Protein AF-A0A2W4M3L0-F1 (afdb_monomer)

Sequence (271 aa):
MSERTRNIAYLAVIVALIGVVGFLVATNPTESDRVEHLGSIIMCPVCQGEAIISSPSQMAREMMDLIRERVSEGGTDQQIIDELTASYGQGILLDPPVTGPTLILWLAPAVALVAGIGVILWWRRHPGAPDGGETTPGPSRARVAVGALILIGSAAAVLVAVTSFLQQRDDTASGLADIQVENLDEVSNQTLEAVIAANADHPQISGMRLALADRYREEGNYRAAFPHYLAVAESEDAPSGQKVAALAGLAWITWDGNGEVDTAIGLLDRA

Structure (mmCIF, N/CA/C/O backbone):
data_AF-A0A2W4M3L0-F1
#
_entry.id   AF-A0A2W4M3L0-F1
#
loop_
_atom_site.group_PDB
_atom_site.id
_atom_site.type_symbol
_atom_site.label_atom_id
_atom_site.label_alt_id
_atom_site.label_comp_id
_atom_site.label_asym_id
_atom_site.label_entity_id
_atom_site.label_seq_id
_atom_site.pdbx_PDB_ins_code
_atom_site.Cartn_x
_atom_site.Cartn_y
_atom_site.Cartn_z
_atom_site.occupancy
_atom_site.B_iso_or_equiv
_atom_site.auth_seq_id
_atom_site.auth_comp_id
_atom_site.auth_asym_id
_atom_site.auth_atom_id
_atom_site.pdbx_PDB_model_num
ATOM 1 N N . MET A 1 1 ? -70.768 9.595 21.443 1.00 60.31 1 MET A N 1
ATOM 2 C CA . MET A 1 1 ? -69.518 10.264 21.016 1.00 60.31 1 MET A CA 1
ATOM 3 C C . MET A 1 1 ? -69.878 11.265 19.934 1.00 60.31 1 MET A C 1
ATOM 5 O O . MET A 1 1 ? -70.510 10.857 18.967 1.00 60.31 1 MET A O 1
ATOM 9 N N . SER A 1 2 ? -69.595 12.557 20.124 1.00 77.94 2 SER A N 1
ATOM 10 C CA . SER A 1 2 ? -69.957 13.571 19.125 1.00 77.94 2 SER A CA 1
ATOM 11 C C . SER A 1 2 ? -69.134 13.358 17.855 1.00 77.94 2 SER A C 1
ATOM 13 O O . SER A 1 2 ? -67.976 12.942 17.912 1.00 77.94 2 SER A O 1
ATOM 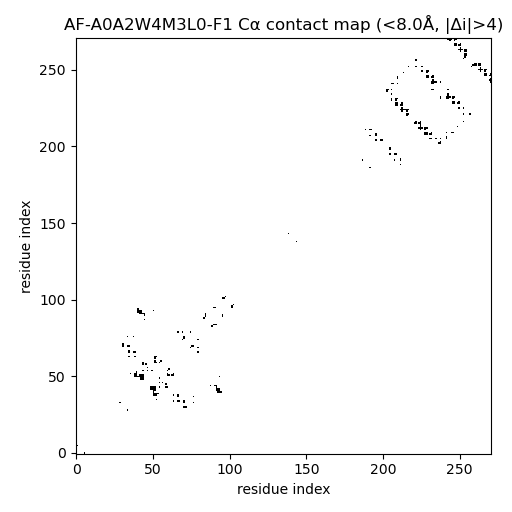15 N N . GLU A 1 3 ? -69.716 13.640 16.697 1.00 81.38 3 GLU A N 1
ATOM 16 C CA . GLU A 1 3 ? -69.059 13.477 15.397 1.00 81.38 3 GLU A CA 1
ATOM 17 C C . GLU A 1 3 ? -67.697 14.197 15.328 1.00 81.38 3 GLU A C 1
ATOM 19 O O . GLU A 1 3 ? -66.738 13.680 14.762 1.00 81.38 3 GLU A O 1
ATOM 24 N N . ARG A 1 4 ? -67.557 15.313 16.059 1.00 77.88 4 ARG A N 1
ATOM 25 C CA . ARG A 1 4 ? -66.286 16.026 16.257 1.00 77.88 4 ARG A CA 1
ATOM 26 C C . ARG A 1 4 ? -65.225 15.194 16.981 1.00 77.88 4 ARG A C 1
ATOM 28 O O . ARG A 1 4 ? -64.089 15.159 16.528 1.00 77.88 4 ARG A O 1
ATOM 35 N N . THR A 1 5 ? -65.572 14.500 18.069 1.00 80.19 5 THR A N 1
ATOM 36 C CA . THR A 1 5 ? -64.612 13.635 18.790 1.00 80.19 5 THR A CA 1
ATOM 37 C C . THR A 1 5 ? -64.134 12.457 17.944 1.00 80.19 5 THR A C 1
ATOM 39 O O . THR A 1 5 ? -62.962 12.097 18.001 1.00 80.19 5 THR A O 1
ATOM 42 N N . ARG A 1 6 ? -65.011 11.910 17.094 1.00 81.12 6 ARG A N 1
ATOM 43 C CA 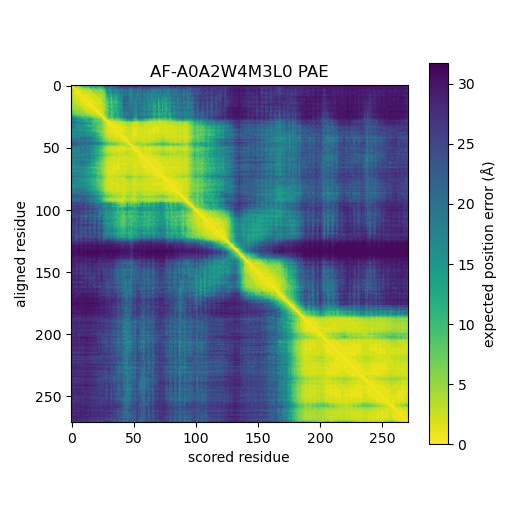. ARG A 1 6 ? -64.659 10.850 16.142 1.00 81.12 6 ARG A CA 1
ATOM 44 C C . ARG A 1 6 ? -63.716 11.365 15.046 1.00 81.12 6 ARG A C 1
ATOM 46 O O . ARG A 1 6 ? -62.723 10.711 14.752 1.00 81.12 6 ARG A O 1
ATOM 53 N N . ASN A 1 7 ? -63.968 12.557 14.507 1.00 82.56 7 ASN A N 1
ATOM 54 C CA . ASN A 1 7 ? -63.115 13.155 13.474 1.00 82.56 7 ASN A CA 1
ATOM 55 C C . ASN A 1 7 ? -61.732 13.560 14.011 1.00 82.56 7 ASN A C 1
ATOM 57 O O . ASN A 1 7 ? -60.735 13.369 13.322 1.00 82.56 7 ASN A O 1
ATOM 61 N N . ILE A 1 8 ? -61.653 14.057 15.252 1.00 88.75 8 ILE A N 1
ATOM 62 C CA . ILE A 1 8 ? -60.373 14.369 15.912 1.00 88.75 8 ILE A CA 1
ATOM 63 C C . ILE A 1 8 ? -59.555 13.091 16.139 1.00 88.75 8 ILE A C 1
ATOM 65 O O . ILE A 1 8 ? -58.356 13.084 15.874 1.00 88.75 8 ILE A O 1
ATOM 69 N N . ALA A 1 9 ? -60.196 11.998 16.567 1.00 86.25 9 ALA A N 1
ATOM 70 C CA . ALA A 1 9 ? -59.522 10.711 16.730 1.00 86.25 9 ALA A CA 1
ATOM 71 C C . ALA A 1 9 ? -58.988 10.164 15.392 1.00 86.25 9 ALA A C 1
ATOM 73 O O . ALA A 1 9 ? -57.843 9.724 15.335 1.00 86.25 9 ALA A O 1
ATOM 74 N N . TYR A 1 10 ? -59.766 10.253 14.303 1.00 91.00 10 TYR A N 1
ATOM 75 C CA . TYR A 1 10 ? -59.296 9.849 12.972 1.00 91.00 10 TYR A CA 1
ATOM 76 C C . TYR A 1 10 ? -58.116 10.693 12.480 1.00 91.00 10 TYR A C 1
ATOM 78 O O . TYR A 1 10 ? -57.139 10.133 11.992 1.00 91.00 10 TYR A O 1
ATOM 86 N N . LEU A 1 11 ? -58.163 12.018 12.651 1.00 90.94 11 LEU A N 1
ATOM 87 C CA . LEU A 1 11 ? -57.048 12.897 12.286 1.00 90.94 11 LEU A CA 1
ATOM 88 C C . LEU A 1 11 ? -55.779 12.582 13.087 1.00 90.94 11 LEU A C 1
ATOM 90 O O . LEU A 1 11 ? -54.705 12.507 12.501 1.00 90.94 11 LEU A O 1
ATOM 94 N N . ALA A 1 12 ? -55.894 12.339 14.395 1.00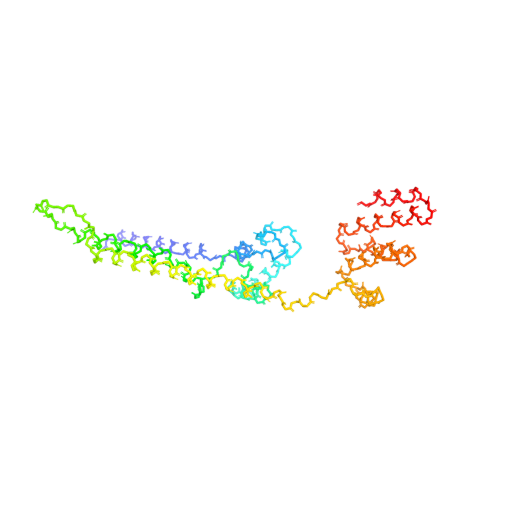 88.25 12 ALA A N 1
ATOM 95 C CA . ALA A 1 12 ? -54.751 11.971 15.230 1.00 88.25 12 ALA A CA 1
ATOM 96 C C . ALA A 1 12 ? -54.114 10.640 14.792 1.00 88.25 12 ALA A C 1
ATOM 98 O O . ALA A 1 12 ? -52.891 10.537 14.725 1.00 88.25 12 ALA A O 1
ATOM 99 N N . VAL A 1 13 ? -54.930 9.642 14.434 1.00 90.50 13 VAL A N 1
ATOM 100 C CA . VAL A 1 13 ? -54.452 8.347 13.922 1.00 90.50 13 VAL A CA 1
ATOM 101 C C . VAL A 1 13 ? -53.781 8.496 12.556 1.00 90.50 13 VAL A C 1
ATOM 103 O O . VAL A 1 13 ? -52.732 7.900 12.331 1.00 90.50 13 VAL A O 1
ATOM 106 N N . ILE A 1 14 ? -54.334 9.317 11.659 1.00 92.31 14 ILE A N 1
ATOM 107 C CA . ILE A 1 14 ? -53.736 9.588 10.343 1.00 92.31 14 ILE A CA 1
ATOM 108 C C . ILE A 1 14 ? -52.388 10.304 10.497 1.00 92.31 14 ILE A C 1
ATOM 110 O O . ILE A 1 14 ? -51.416 9.902 9.868 1.00 92.31 14 ILE A O 1
ATOM 114 N N . VAL A 1 15 ? -52.295 11.313 11.367 1.00 92.38 15 VAL A N 1
ATOM 115 C CA . VAL A 1 15 ? -51.031 12.019 11.641 1.00 92.38 15 VAL A CA 1
ATOM 116 C C . VAL A 1 15 ? -49.992 11.079 12.258 1.00 92.38 15 VAL A C 1
ATOM 118 O O . VAL A 1 15 ? -48.833 11.108 11.850 1.00 92.38 15 VAL A O 1
ATOM 121 N N . ALA A 1 16 ? -50.395 10.202 13.182 1.00 87.19 16 ALA A N 1
ATOM 122 C CA . ALA A 1 16 ? -49.504 9.197 13.757 1.00 87.19 16 ALA A CA 1
ATOM 123 C C . ALA A 1 16 ? -49.015 8.186 12.705 1.00 87.19 16 ALA A C 1
ATOM 125 O O . ALA A 1 16 ? -47.825 7.885 12.659 1.00 87.19 16 ALA A O 1
ATOM 126 N N . LEU A 1 17 ? -49.898 7.711 11.819 1.00 86.56 17 LEU A N 1
ATOM 127 C CA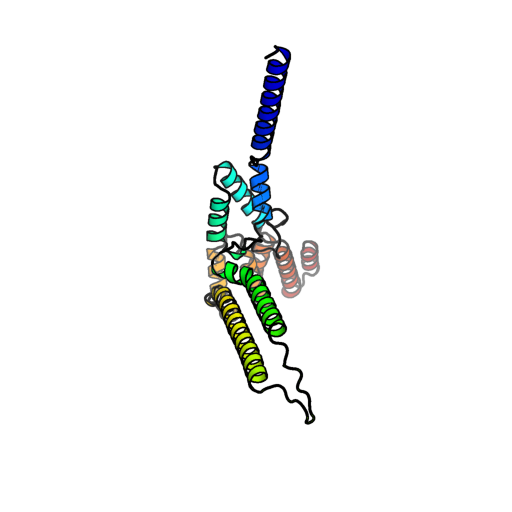 . LEU A 1 17 ? -49.535 6.823 10.709 1.00 86.56 17 LEU A CA 1
ATOM 128 C C . LEU A 1 17 ? -48.563 7.494 9.733 1.00 86.56 17 LEU A C 1
ATOM 130 O O . LEU A 1 17 ? -47.576 6.875 9.346 1.00 86.56 17 LEU A O 1
ATOM 134 N N . ILE A 1 18 ? -48.794 8.760 9.377 1.00 87.88 18 ILE A N 1
ATOM 135 C CA . ILE A 1 18 ? -47.883 9.532 8.519 1.00 87.88 18 ILE A CA 1
ATOM 136 C C . ILE A 1 18 ? -46.519 9.706 9.200 1.00 87.88 18 ILE A C 1
ATOM 138 O O . ILE A 1 18 ? -45.493 9.535 8.548 1.00 87.88 18 ILE A O 1
ATOM 142 N N . GLY A 1 19 ? -46.493 9.984 10.508 1.00 84.44 19 GLY A N 1
ATOM 143 C CA . GLY A 1 19 ? -45.252 10.080 11.281 1.00 84.44 19 GLY A CA 1
ATOM 144 C C . GLY A 1 19 ? -44.456 8.771 11.307 1.00 84.44 19 GLY A C 1
ATOM 145 O O . GLY A 1 19 ? -43.246 8.786 11.100 1.00 84.44 19 GLY A O 1
ATOM 146 N N . VAL A 1 20 ? -45.131 7.631 11.493 1.00 87.12 20 VAL A N 1
ATOM 147 C CA . VAL A 1 20 ? -44.497 6.300 11.483 1.00 87.12 20 VAL A CA 1
ATOM 148 C C . VAL A 1 20 ? -43.964 5.940 10.094 1.00 87.12 20 VAL A C 1
ATOM 150 O O . VAL A 1 20 ? -42.833 5.474 9.982 1.00 87.12 20 VAL A O 1
ATOM 153 N N . VAL A 1 21 ? -44.733 6.188 9.029 1.00 81.88 21 VAL A N 1
ATOM 154 C CA . VAL A 1 21 ? -44.283 5.937 7.648 1.00 81.88 21 VAL A CA 1
ATOM 155 C C . VAL A 1 21 ? -43.105 6.843 7.283 1.00 81.88 21 VAL A C 1
ATOM 157 O O . VAL A 1 21 ? -42.129 6.364 6.711 1.00 81.88 21 VAL A O 1
ATOM 160 N N . GLY A 1 22 ? -43.151 8.123 7.666 1.00 77.31 22 GLY A N 1
ATOM 161 C CA . GLY A 1 22 ? -42.042 9.057 7.465 1.00 77.31 22 GLY A CA 1
ATOM 162 C C . GLY A 1 22 ? -40.757 8.613 8.168 1.00 77.31 22 GLY A C 1
ATOM 163 O O . GLY A 1 22 ? -39.685 8.683 7.574 1.00 77.31 22 GLY A O 1
ATOM 164 N N . PHE A 1 23 ? -40.864 8.086 9.391 1.00 75.94 23 PHE A N 1
ATOM 165 C CA . PHE A 1 23 ? -39.723 7.534 10.124 1.00 75.94 23 PHE A CA 1
ATOM 166 C C . PHE A 1 23 ? -39.132 6.291 9.439 1.00 75.94 23 PHE A C 1
ATOM 168 O O . PHE A 1 23 ? -37.925 6.228 9.248 1.00 75.94 23 PHE A O 1
ATOM 175 N N . LEU A 1 24 ? -39.967 5.339 9.004 1.00 72.56 24 LEU A N 1
ATOM 176 C CA . LEU A 1 24 ? -39.508 4.105 8.346 1.00 72.56 24 LEU A CA 1
ATOM 177 C C . LEU A 1 24 ? -38.817 4.353 6.994 1.00 72.56 24 LEU A C 1
ATOM 179 O O . LEU A 1 24 ? -37.863 3.656 6.648 1.00 72.56 24 LEU A O 1
ATOM 183 N N . VAL A 1 25 ? -39.288 5.332 6.219 1.00 69.12 25 VAL A N 1
ATOM 184 C CA . VAL A 1 25 ? -38.659 5.705 4.940 1.00 69.12 25 VAL A CA 1
ATOM 185 C C . VAL A 1 25 ? -37.320 6.404 5.175 1.00 69.12 25 VAL A C 1
ATOM 187 O O . VAL A 1 25 ? -36.362 6.114 4.469 1.00 69.12 25 VAL A O 1
ATOM 190 N N . ALA A 1 26 ? -37.222 7.261 6.195 1.00 68.81 26 ALA A N 1
ATOM 191 C CA . ALA A 1 26 ? -35.980 7.955 6.533 1.00 68.81 26 ALA A CA 1
ATOM 192 C C . ALA A 1 26 ? -34.859 7.015 7.017 1.00 68.81 26 ALA A C 1
ATOM 194 O O . ALA A 1 26 ? -33.693 7.389 6.973 1.00 68.81 26 ALA A O 1
ATOM 195 N N . THR A 1 27 ? -35.195 5.810 7.488 1.00 69.50 27 THR A N 1
ATOM 196 C CA . THR A 1 27 ? -34.222 4.851 8.035 1.00 69.50 27 THR A CA 1
ATOM 197 C C . THR A 1 27 ? -33.717 3.812 7.036 1.00 69.50 27 THR A C 1
ATOM 199 O O . THR A 1 27 ? -32.912 2.975 7.427 1.00 69.50 27 THR A O 1
ATOM 202 N N . ASN A 1 28 ? -34.190 3.806 5.783 1.00 73.62 28 ASN A N 1
ATOM 203 C CA . ASN A 1 28 ? -33.666 2.889 4.767 1.00 73.62 28 ASN A CA 1
ATOM 204 C C . ASN A 1 28 ? -32.485 3.555 4.046 1.00 73.62 28 ASN A C 1
ATOM 206 O O . ASN A 1 28 ? -32.728 4.454 3.239 1.00 73.62 28 ASN A O 1
ATOM 210 N N . PRO A 1 29 ? -31.230 3.156 4.332 1.00 81.25 29 PRO A N 1
ATOM 211 C CA . PRO A 1 29 ? -30.077 3.729 3.654 1.00 81.25 29 PRO A CA 1
ATOM 212 C C . PRO A 1 29 ? -30.149 3.407 2.162 1.00 81.25 29 PRO A C 1
ATOM 214 O O . PRO A 1 29 ? -30.491 2.288 1.766 1.00 81.25 29 PRO A O 1
ATOM 217 N N . THR A 1 30 ? -29.837 4.395 1.333 1.00 89.69 30 THR A N 1
ATOM 218 C CA . THR A 1 30 ? -29.712 4.193 -0.110 1.00 89.69 30 THR A CA 1
ATOM 219 C C . THR A 1 30 ? -28.441 3.403 -0.429 1.00 89.69 30 THR A C 1
ATOM 221 O O . THR A 1 30 ? -27.531 3.304 0.393 1.00 89.69 30 THR A O 1
ATOM 224 N N . GLU A 1 31 ? -28.339 2.847 -1.637 1.00 91.31 31 GLU A N 1
ATOM 225 C CA . GLU A 1 31 ? -27.101 2.189 -2.083 1.00 91.31 31 GLU A CA 1
ATOM 226 C C . GLU A 1 31 ? -25.896 3.135 -2.023 1.00 91.31 31 GLU A C 1
ATOM 228 O O . GLU A 1 31 ? -24.822 2.727 -1.588 1.00 91.31 31 GLU A O 1
ATOM 233 N N . SER A 1 32 ? -26.078 4.413 -2.377 1.00 91.06 32 SER A N 1
ATOM 234 C CA . SER A 1 32 ? -25.024 5.423 -2.243 1.00 91.06 32 SER A CA 1
ATOM 235 C C . SER A 1 32 ? -24.600 5.632 -0.793 1.00 91.06 32 SER A C 1
ATOM 237 O O . SER A 1 32 ? -23.401 5.678 -0.534 1.00 91.06 32 SER A O 1
ATOM 239 N N . ASP A 1 33 ? -25.550 5.675 0.148 1.00 92.00 33 ASP A N 1
ATOM 240 C CA . ASP A 1 33 ? -25.233 5.828 1.574 1.00 92.00 33 ASP A CA 1
ATOM 241 C C . ASP A 1 33 ? -24.441 4.621 2.091 1.00 92.00 33 ASP A C 1
ATOM 243 O O . ASP A 1 33 ? -23.521 4.768 2.892 1.00 92.00 33 ASP A O 1
ATOM 247 N N . ARG A 1 34 ? -24.769 3.415 1.607 1.00 93.94 34 ARG A N 1
ATOM 248 C CA . ARG A 1 34 ? -24.052 2.182 1.961 1.00 93.94 34 ARG A CA 1
ATOM 249 C C . ARG A 1 34 ? -22.630 2.167 1.412 1.00 93.94 34 ARG A C 1
ATOM 251 O O . ARG A 1 34 ? -21.701 1.845 2.147 1.00 93.94 34 ARG A O 1
ATOM 258 N N . VAL A 1 35 ? -22.447 2.531 0.142 1.00 95.38 35 VAL A N 1
ATOM 259 C CA . VAL A 1 35 ? -21.116 2.631 -0.479 1.00 95.38 35 VAL A CA 1
ATOM 260 C C . VAL A 1 35 ? -20.260 3.665 0.252 1.00 95.38 35 VAL A C 1
ATOM 262 O O . VAL A 1 35 ? -19.093 3.404 0.535 1.00 95.38 35 VAL A O 1
ATOM 265 N N . GLU A 1 36 ? -20.836 4.822 0.581 1.00 93.88 36 GLU A N 1
ATOM 266 C CA . GLU A 1 36 ? -20.150 5.871 1.335 1.00 93.88 36 GLU A CA 1
ATOM 267 C C . GLU A 1 36 ? -19.769 5.393 2.741 1.00 93.88 36 GLU A C 1
ATOM 269 O O . GLU A 1 36 ? -18.622 5.557 3.165 1.00 93.88 36 GLU A O 1
ATOM 274 N N . HIS A 1 37 ? -20.696 4.727 3.434 1.00 93.44 37 HIS A N 1
ATOM 275 C CA . HIS A 1 37 ? -20.451 4.159 4.753 1.00 93.44 37 HIS A CA 1
ATOM 276 C C . HIS A 1 37 ? -19.303 3.144 4.729 1.00 93.44 37 HIS A C 1
ATOM 278 O O . HIS A 1 37 ? -18.329 3.320 5.464 1.00 93.44 37 HIS A O 1
ATOM 284 N N . LEU A 1 38 ? -19.373 2.139 3.850 1.00 94.12 38 LEU A N 1
ATOM 285 C CA . LEU A 1 38 ? -18.336 1.116 3.690 1.00 94.12 38 LEU A CA 1
ATOM 286 C C . LEU A 1 38 ? -16.980 1.748 3.348 1.00 94.12 38 LEU A C 1
ATOM 288 O O . LEU A 1 38 ? -15.966 1.417 3.961 1.00 94.12 38 LEU A O 1
ATOM 292 N N . GLY A 1 39 ? -16.966 2.725 2.439 1.00 93.50 39 GLY A N 1
ATOM 293 C CA . GLY A 1 39 ? -15.758 3.451 2.063 1.00 93.50 39 GLY A CA 1
ATOM 294 C C . GLY A 1 39 ? -15.109 4.247 3.203 1.00 93.50 39 GLY A C 1
ATOM 295 O O . GLY A 1 39 ? -13.896 4.457 3.182 1.00 93.50 39 GLY A O 1
ATOM 296 N N . SER A 1 40 ? -15.892 4.677 4.198 1.00 93.56 40 SER A N 1
ATOM 297 C CA . SER A 1 40 ? -15.403 5.434 5.359 1.00 93.56 40 SER A CA 1
ATOM 298 C C . SER A 1 40 ? -14.791 4.562 6.462 1.00 93.56 40 SER A C 1
ATOM 300 O O . SER A 1 40 ? -13.929 5.034 7.201 1.00 93.56 40 SER A O 1
ATOM 302 N N . ILE A 1 41 ? -15.211 3.297 6.565 1.00 92.19 41 ILE A N 1
ATOM 303 C CA . ILE A 1 41 ? -14.777 2.367 7.624 1.00 92.19 41 ILE A CA 1
ATOM 304 C C . ILE A 1 41 ? -13.673 1.402 7.175 1.00 92.19 41 ILE A C 1
ATOM 306 O O . ILE A 1 41 ? -13.095 0.704 8.009 1.00 92.19 41 ILE A O 1
ATOM 310 N N . ILE A 1 42 ? -13.370 1.360 5.874 1.00 93.19 42 ILE A N 1
ATOM 311 C CA . ILE A 1 42 ? -12.312 0.531 5.290 1.00 93.19 42 ILE A CA 1
ATOM 312 C C . ILE A 1 42 ? -11.089 1.400 4.980 1.00 93.19 42 ILE A C 1
ATOM 314 O O . ILE A 1 42 ? -11.180 2.434 4.321 1.00 93.19 42 ILE A O 1
ATOM 318 N N . MET A 1 43 ? -9.929 0.956 5.445 1.00 92.44 43 MET A N 1
ATOM 319 C CA . MET A 1 43 ? -8.622 1.577 5.292 1.00 92.44 43 MET A CA 1
ATOM 320 C C . MET A 1 43 ? -7.926 1.037 4.045 1.00 92.44 43 MET A C 1
ATOM 322 O O . MET A 1 43 ? -7.957 -0.161 3.764 1.00 92.44 43 MET A O 1
ATOM 326 N N . CYS A 1 44 ? -7.244 1.916 3.315 1.00 90.38 44 CYS A N 1
ATOM 327 C CA . CYS A 1 44 ? -6.388 1.507 2.210 1.00 90.38 44 CYS A CA 1
ATOM 328 C C . CYS A 1 44 ? -5.114 0.819 2.757 1.00 90.38 44 CYS A C 1
ATOM 330 O O . CYS A 1 44 ? -4.339 1.470 3.463 1.00 90.38 44 CYS A O 1
ATOM 332 N N . PRO A 1 45 ? -4.833 -0.453 2.405 1.00 85.00 45 PRO A N 1
ATOM 333 C CA . PRO A 1 45 ? -3.723 -1.226 2.982 1.00 85.00 45 PRO A CA 1
ATOM 334 C C . PRO A 1 45 ? -2.333 -0.708 2.583 1.00 85.00 45 PRO A C 1
ATOM 336 O O . PRO A 1 45 ? -1.351 -0.968 3.271 1.00 85.00 45 PRO A O 1
ATOM 339 N N . VAL A 1 46 ? -2.246 0.035 1.478 1.00 84.25 46 VAL A N 1
ATOM 340 C CA . VAL A 1 46 ? -0.996 0.624 0.965 1.00 84.25 46 VAL A CA 1
ATOM 341 C C . VAL A 1 46 ? -0.865 2.115 1.287 1.00 84.25 46 VAL A C 1
ATOM 343 O O . VAL A 1 46 ? 0.118 2.752 0.915 1.00 84.25 46 VAL A O 1
ATOM 346 N N . CYS A 1 47 ? -1.861 2.687 1.962 1.00 83.06 47 CYS A N 1
ATOM 347 C CA . CYS A 1 47 ? -1.903 4.096 2.322 1.00 83.06 47 CYS A CA 1
ATOM 348 C C . CYS A 1 47 ? -1.620 4.264 3.819 1.00 83.06 47 CYS A C 1
ATOM 350 O O . CYS A 1 47 ? -1.855 3.358 4.613 1.00 83.06 47 CYS A O 1
ATOM 352 N N . GLN A 1 48 ? -1.133 5.437 4.233 1.00 80.00 48 GLN A N 1
ATOM 353 C CA . GLN A 1 48 ? -0.769 5.708 5.630 1.00 80.00 48 GLN A CA 1
ATOM 354 C C . GLN A 1 48 ? -1.990 5.936 6.539 1.00 80.00 48 GLN A C 1
ATOM 356 O O . GLN A 1 48 ? -2.176 7.026 7.073 1.00 80.00 48 GLN A O 1
ATOM 361 N N . GLY A 1 49 ? -2.826 4.915 6.730 1.00 82.00 49 GLY A N 1
ATOM 362 C CA . GLY A 1 49 ? -3.924 4.980 7.698 1.00 82.00 49 GLY A CA 1
ATOM 363 C C . GLY A 1 49 ? -5.178 5.712 7.216 1.00 82.00 49 GLY A C 1
ATOM 364 O O . GLY A 1 49 ? -5.965 6.172 8.037 1.00 82.00 49 GLY A O 1
ATOM 365 N N . GLU A 1 50 ? -5.350 5.875 5.904 1.00 87.81 50 GLU A N 1
ATOM 366 C CA . GLU A 1 50 ? -6.453 6.641 5.321 1.00 87.81 50 GLU A CA 1
ATOM 367 C C . GLU A 1 50 ? -7.593 5.736 4.828 1.00 87.81 50 GLU A C 1
ATOM 369 O O . GLU A 1 50 ? -7.351 4.630 4.332 1.00 87.81 50 GLU A O 1
ATOM 374 N N . ALA A 1 51 ? -8.835 6.216 4.941 1.00 93.19 51 ALA A N 1
ATOM 375 C CA . ALA A 1 51 ? -10.014 5.530 4.424 1.00 93.19 51 ALA A CA 1
ATOM 376 C C . ALA A 1 51 ? -9.990 5.452 2.887 1.00 93.19 51 ALA A C 1
ATOM 378 O O . ALA A 1 51 ? -9.521 6.366 2.201 1.00 93.19 51 ALA A O 1
ATOM 379 N N . ILE A 1 52 ? -10.530 4.375 2.318 1.00 94.25 52 ILE A N 1
ATOM 380 C CA . ILE A 1 52 ? -10.543 4.174 0.860 1.00 94.25 52 ILE A CA 1
ATOM 381 C C . ILE A 1 52 ? -11.380 5.231 0.127 1.00 94.25 52 ILE A C 1
ATOM 383 O O . ILE A 1 52 ? -11.104 5.529 -1.030 1.00 94.25 52 ILE A O 1
ATOM 387 N N . ILE A 1 53 ? -12.359 5.850 0.795 1.00 94.62 53 ILE A N 1
ATOM 388 C CA . ILE A 1 53 ? -13.160 6.921 0.192 1.00 94.62 53 ILE A CA 1
ATOM 389 C C . ILE A 1 53 ? -12.395 8.243 0.026 1.00 94.62 53 ILE A C 1
ATOM 391 O O . ILE A 1 53 ? -12.693 8.999 -0.897 1.00 94.62 53 ILE A O 1
ATOM 395 N N . SER A 1 54 ? -11.418 8.538 0.894 1.00 91.06 54 SER A N 1
ATOM 396 C CA . SER A 1 54 ? -10.641 9.788 0.843 1.00 91.06 54 SER A CA 1
ATOM 397 C C . SER A 1 54 ? -9.265 9.622 0.195 1.00 91.06 54 SER A C 1
ATOM 399 O O . SER A 1 54 ? -8.667 10.605 -0.242 1.00 91.06 54 SER A O 1
ATOM 401 N N . SER A 1 55 ? -8.781 8.386 0.064 1.00 90.00 55 SER A N 1
ATOM 402 C CA . SER A 1 55 ? -7.469 8.101 -0.507 1.00 90.00 55 SER A CA 1
ATOM 403 C C . SER A 1 55 ? -7.411 8.298 -2.035 1.00 90.00 55 SER A C 1
ATOM 405 O O . SER A 1 55 ? -8.214 7.721 -2.772 1.00 90.00 55 SER A O 1
ATOM 407 N N . PRO A 1 56 ? -6.396 9.011 -2.568 1.00 87.00 56 PRO A N 1
ATOM 408 C CA . PRO A 1 56 ? -6.195 9.183 -4.008 1.00 87.00 56 PRO A CA 1
ATOM 409 C C . PRO A 1 56 ? -5.447 8.011 -4.671 1.00 87.00 56 PRO A C 1
ATOM 411 O O . PRO A 1 56 ? -5.058 8.117 -5.840 1.00 87.00 56 PRO A O 1
ATOM 414 N N . SER A 1 57 ? -5.196 6.908 -3.963 1.00 89.19 57 SER A N 1
ATOM 415 C CA . SER A 1 57 ? -4.465 5.764 -4.520 1.00 89.19 57 SER A CA 1
ATOM 416 C C . SER A 1 57 ? -5.282 5.008 -5.576 1.00 89.19 57 SER A C 1
ATOM 418 O O . SER A 1 57 ? -6.514 5.037 -5.584 1.00 89.19 57 SER A O 1
ATOM 420 N N . GLN A 1 58 ? -4.593 4.326 -6.496 1.00 89.50 58 GLN A N 1
ATOM 421 C CA . GLN A 1 58 ? -5.255 3.450 -7.468 1.00 89.50 58 GLN A CA 1
ATOM 422 C C . GLN A 1 58 ? -5.960 2.279 -6.772 1.00 89.50 58 GLN A C 1
ATOM 424 O O . GLN A 1 58 ? -7.118 2.012 -7.069 1.00 89.50 58 GLN A O 1
ATOM 429 N N . MET A 1 59 ? -5.310 1.692 -5.765 1.00 87.81 59 MET A N 1
ATOM 430 C CA . MET A 1 59 ? -5.871 0.626 -4.933 1.00 87.81 59 MET A CA 1
ATOM 431 C C . MET A 1 59 ? -7.210 1.022 -4.293 1.00 87.81 59 MET A C 1
ATOM 433 O O . MET A 1 59 ? -8.173 0.264 -4.329 1.00 87.81 59 MET A O 1
ATOM 437 N N . ALA A 1 60 ? -7.298 2.232 -3.731 1.00 92.81 60 ALA A N 1
ATOM 438 C CA . ALA 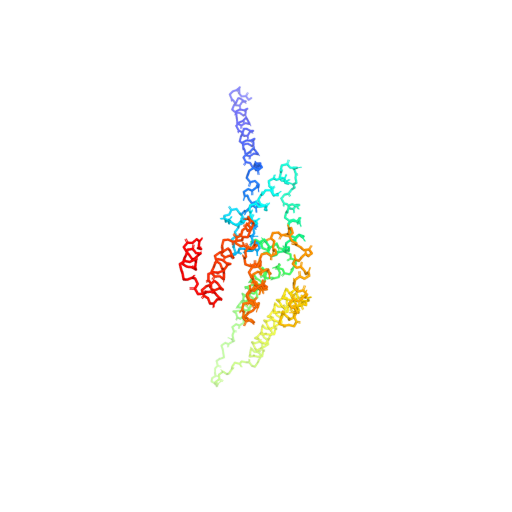A 1 60 ? -8.528 2.713 -3.110 1.00 92.81 60 ALA A CA 1
ATOM 439 C C . ALA A 1 60 ? -9.680 2.850 -4.118 1.00 92.81 60 ALA A C 1
ATOM 441 O O . ALA A 1 60 ? -10.817 2.512 -3.795 1.00 92.81 60 ALA A O 1
ATOM 442 N N . ARG A 1 61 ? -9.392 3.283 -5.355 1.00 93.50 61 ARG A N 1
ATOM 443 C CA . ARG A 1 61 ? -10.397 3.344 -6.429 1.00 93.50 61 ARG A CA 1
ATOM 444 C C . ARG A 1 61 ? -10.914 1.959 -6.802 1.00 93.50 61 ARG A C 1
ATOM 446 O O . ARG A 1 61 ? -12.123 1.775 -6.847 1.00 93.50 61 ARG A O 1
ATOM 453 N N . GLU A 1 62 ? -10.014 0.997 -6.985 1.00 93.81 62 GLU A N 1
ATOM 454 C CA . GLU A 1 62 ? -10.370 -0.390 -7.310 1.00 93.81 62 GLU A CA 1
ATOM 455 C C . GLU A 1 62 ? -11.234 -1.026 -6.206 1.00 93.81 62 GLU A C 1
ATOM 457 O O . GLU A 1 62 ? -12.251 -1.655 -6.492 1.00 93.81 62 GLU A O 1
ATOM 462 N N . MET A 1 63 ? -10.901 -0.787 -4.933 1.00 93.88 63 MET A N 1
ATOM 463 C CA . MET A 1 63 ? -11.720 -1.240 -3.801 1.00 93.88 63 MET A CA 1
ATOM 464 C C . MET A 1 63 ? -13.097 -0.562 -3.762 1.00 93.88 63 MET A C 1
ATOM 466 O O . MET A 1 63 ? -14.098 -1.224 -3.493 1.00 93.88 63 MET A O 1
ATOM 470 N N . MET A 1 64 ? -13.173 0.744 -4.042 1.00 95.81 64 MET A N 1
ATOM 471 C CA . MET A 1 64 ? -14.450 1.464 -4.116 1.00 95.81 64 MET A CA 1
ATOM 472 C C . MET A 1 64 ? -15.334 0.954 -5.257 1.00 95.81 64 MET A C 1
ATOM 474 O O . MET A 1 64 ? -16.552 0.890 -5.096 1.00 95.81 64 MET A O 1
ATOM 478 N N . ASP A 1 65 ? -14.745 0.576 -6.390 1.00 95.94 65 ASP A N 1
ATOM 479 C CA . ASP A 1 65 ? -15.482 -0.004 -7.514 1.00 95.94 65 ASP A CA 1
ATOM 480 C C . ASP A 1 65 ? -16.023 -1.397 -7.170 1.00 95.94 65 ASP A C 1
ATOM 482 O O . ASP A 1 65 ? -17.208 -1.653 -7.388 1.00 95.94 65 ASP A O 1
ATOM 486 N N . LEU A 1 66 ? -15.219 -2.240 -6.514 1.00 94.62 66 LEU A N 1
ATOM 487 C CA . LEU A 1 66 ? -15.670 -3.539 -6.005 1.00 94.62 66 LEU A CA 1
ATOM 488 C C . LEU A 1 66 ? -16.829 -3.393 -5.003 1.00 94.62 66 LEU A C 1
ATOM 490 O O . LEU A 1 66 ? -17.816 -4.121 -5.076 1.00 94.62 66 LEU A O 1
ATOM 494 N N . ILE A 1 67 ? -16.751 -2.430 -4.079 1.00 96.25 67 ILE A N 1
ATOM 495 C CA . ILE A 1 67 ? -17.833 -2.171 -3.115 1.00 96.25 67 ILE A CA 1
ATOM 496 C C . ILE A 1 67 ? -19.113 -1.740 -3.834 1.00 96.25 67 ILE A C 1
ATOM 498 O O . ILE A 1 67 ? -20.188 -2.244 -3.509 1.00 96.25 67 ILE A O 1
ATOM 502 N N . ARG A 1 68 ? -19.020 -0.833 -4.816 1.00 96.31 68 ARG A N 1
ATOM 503 C CA . ARG A 1 68 ? -20.182 -0.404 -5.614 1.00 96.31 68 ARG A CA 1
ATOM 504 C C . ARG A 1 68 ? -20.838 -1.579 -6.323 1.00 96.31 68 ARG A C 1
ATOM 506 O O . ARG A 1 68 ? -22.060 -1.692 -6.284 1.00 96.31 68 ARG A O 1
ATOM 513 N N . GLU A 1 69 ? -20.034 -2.453 -6.922 1.00 96.19 69 GLU A N 1
ATOM 514 C CA . GLU A 1 69 ? -20.512 -3.664 -7.582 1.00 96.19 69 GLU A CA 1
ATOM 515 C C . GLU A 1 69 ? -21.279 -4.549 -6.594 1.00 96.19 69 GLU A C 1
ATOM 517 O O . GLU A 1 69 ? -22.464 -4.811 -6.802 1.00 96.19 69 GLU A O 1
ATOM 522 N N . ARG A 1 70 ? -20.684 -4.898 -5.447 1.00 95.25 70 ARG A N 1
ATOM 523 C CA . ARG A 1 70 ? -21.335 -5.786 -4.467 1.00 95.25 70 ARG A CA 1
ATOM 524 C C . ARG A 1 70 ? -22.566 -5.187 -3.800 1.00 95.25 70 ARG A C 1
ATOM 526 O O . ARG A 1 70 ? -23.510 -5.919 -3.500 1.00 95.25 70 ARG A O 1
ATOM 533 N N . VAL A 1 71 ? -22.597 -3.871 -3.593 1.00 95.56 71 VAL A N 1
ATOM 534 C CA . VAL A 1 71 ? -23.810 -3.188 -3.121 1.00 95.56 71 VAL A CA 1
ATOM 535 C C . VAL A 1 71 ? -24.915 -3.278 -4.175 1.00 95.56 71 VAL A C 1
ATOM 537 O O . VAL A 1 71 ? -26.045 -3.606 -3.814 1.00 95.56 71 VAL A O 1
ATOM 540 N N . SER A 1 72 ? -24.592 -3.063 -5.455 1.00 93.56 72 SER A N 1
ATOM 541 C CA . SER A 1 72 ? -25.561 -3.141 -6.561 1.00 93.56 72 SER A CA 1
ATOM 542 C C . SER A 1 72 ? -26.084 -4.562 -6.817 1.00 93.56 72 SER A C 1
ATOM 544 O O . SER A 1 72 ? -27.230 -4.746 -7.221 1.00 93.56 72 SER A O 1
ATOM 546 N N . GLU A 1 73 ? -25.278 -5.582 -6.513 1.00 95.00 73 GLU A N 1
ATOM 547 C CA . GLU A 1 73 ? -25.680 -6.994 -6.544 1.00 95.00 73 GLU A CA 1
ATOM 548 C C . GLU A 1 73 ? -26.582 -7.394 -5.361 1.00 95.00 73 GLU A C 1
ATOM 550 O O . GLU A 1 73 ? -27.080 -8.519 -5.302 1.00 95.00 73 GLU A O 1
ATOM 555 N N . GLY A 1 74 ? -26.819 -6.484 -4.410 1.00 92.81 74 GLY A N 1
ATOM 556 C CA . GLY A 1 74 ? -27.640 -6.734 -3.228 1.00 92.81 74 GLY A CA 1
ATOM 557 C C . GLY A 1 74 ? -26.908 -7.456 -2.092 1.00 92.81 74 GLY A C 1
ATOM 558 O O . GLY A 1 74 ? -27.562 -7.950 -1.172 1.00 92.81 74 GLY A O 1
ATOM 559 N N . GLY A 1 75 ? -25.571 -7.511 -2.121 1.00 92.38 75 GLY A N 1
ATOM 560 C CA . GLY A 1 75 ? -24.763 -8.021 -1.013 1.00 92.38 75 GLY A CA 1
ATOM 561 C C . GLY A 1 75 ? -24.965 -7.186 0.252 1.00 92.38 75 GLY A C 1
ATOM 562 O O . GLY A 1 75 ? -25.204 -5.979 0.174 1.00 92.38 75 GLY A O 1
ATOM 563 N N . THR A 1 76 ? -24.897 -7.808 1.431 1.00 94.12 76 THR A N 1
ATOM 564 C CA . THR A 1 76 ? -25.009 -7.094 2.717 1.00 94.12 76 THR A CA 1
ATOM 565 C C . THR A 1 76 ? -23.675 -6.465 3.118 1.00 94.12 76 THR A C 1
ATOM 567 O O . THR A 1 76 ? -22.619 -6.952 2.725 1.00 94.12 76 THR A O 1
ATOM 570 N N . ASP A 1 77 ? -23.700 -5.408 3.938 1.00 92.56 77 ASP A N 1
ATOM 571 C CA . ASP A 1 77 ? -22.472 -4.722 4.383 1.00 92.56 77 ASP A CA 1
ATOM 572 C C . ASP A 1 77 ? -21.482 -5.701 5.034 1.00 92.56 77 ASP A C 1
ATOM 574 O O . ASP A 1 77 ? -20.292 -5.678 4.736 1.00 92.56 77 ASP A O 1
ATOM 578 N N . GLN A 1 78 ? -21.993 -6.627 5.852 1.00 90.75 78 GLN A N 1
ATOM 579 C CA . GLN A 1 78 ? -21.171 -7.642 6.506 1.00 90.75 78 GLN A CA 1
ATOM 580 C C . GLN A 1 78 ? -20.538 -8.615 5.506 1.00 90.75 78 GLN A C 1
ATOM 582 O O . GLN A 1 78 ? -19.370 -8.942 5.655 1.00 90.75 78 GLN A O 1
ATOM 587 N N . GLN A 1 79 ? -21.267 -9.049 4.473 1.00 93.12 79 GLN A N 1
ATOM 588 C CA . GLN A 1 79 ? -20.705 -9.932 3.443 1.00 93.12 79 GLN A CA 1
ATOM 589 C C . GLN A 1 79 ? -19.566 -9.255 2.682 1.00 93.12 79 GLN A C 1
ATOM 591 O O . GLN A 1 79 ? -18.549 -9.888 2.418 1.00 93.12 79 GLN A O 1
ATOM 596 N N . ILE A 1 80 ? -19.728 -7.969 2.366 1.00 94.50 80 ILE A N 1
ATOM 597 C CA . ILE A 1 80 ? -18.712 -7.177 1.668 1.00 94.50 80 ILE A CA 1
ATOM 598 C C . ILE A 1 80 ? -17.472 -7.013 2.555 1.00 94.50 80 ILE A C 1
ATOM 600 O O . ILE A 1 80 ? -16.348 -7.200 2.095 1.00 94.50 80 ILE A O 1
ATOM 604 N N . ILE A 1 81 ? -17.666 -6.715 3.842 1.00 92.31 81 ILE A N 1
ATOM 605 C CA . ILE A 1 81 ? -16.579 -6.635 4.826 1.00 92.31 81 ILE A CA 1
ATOM 606 C C . ILE A 1 81 ? -15.860 -7.982 4.964 1.00 92.31 81 ILE A C 1
ATOM 608 O O . ILE A 1 81 ? -14.630 -8.023 4.946 1.00 92.31 81 ILE A O 1
ATOM 612 N N . ASP A 1 82 ? -16.598 -9.081 5.096 1.00 91.19 82 ASP A N 1
ATOM 613 C CA . ASP A 1 82 ? -16.034 -10.422 5.263 1.00 91.19 82 ASP A CA 1
ATOM 614 C C . ASP A 1 82 ? -15.224 -10.838 4.024 1.00 91.19 82 ASP A C 1
ATOM 616 O O . ASP A 1 82 ? -14.134 -11.394 4.147 1.00 91.19 82 ASP A O 1
ATOM 620 N N . GLU A 1 83 ? -15.707 -10.513 2.825 1.00 92.69 83 GLU A N 1
ATOM 621 C CA . GLU A 1 83 ? -14.981 -10.742 1.576 1.00 92.69 83 GLU A CA 1
ATOM 622 C C . GLU A 1 83 ? -13.683 -9.933 1.502 1.00 92.69 83 GLU A C 1
ATOM 624 O O . GLU A 1 83 ? -12.615 -10.482 1.227 1.00 92.69 83 GLU A O 1
ATOM 629 N N . LEU A 1 84 ? -13.747 -8.635 1.803 1.00 91.12 84 LEU A N 1
ATOM 630 C CA . LEU A 1 84 ? -12.569 -7.773 1.780 1.00 91.12 84 LEU A CA 1
ATOM 631 C C . LEU A 1 84 ? -11.551 -8.181 2.850 1.00 91.12 84 LEU A C 1
ATOM 633 O O . LEU A 1 84 ? -10.352 -8.226 2.581 1.00 91.12 84 LEU A O 1
ATOM 637 N N . THR A 1 85 ? -12.003 -8.528 4.054 1.00 89.44 85 THR A N 1
ATOM 638 C CA . THR A 1 85 ? -11.116 -8.987 5.133 1.00 89.44 85 THR A CA 1
ATOM 639 C C . THR A 1 85 ? -10.528 -10.370 4.861 1.00 89.44 85 THR A C 1
ATOM 641 O O . THR A 1 85 ? -9.411 -10.638 5.303 1.00 89.44 85 THR A O 1
ATOM 644 N N . ALA A 1 86 ? -11.207 -11.232 4.098 1.00 88.94 86 ALA A N 1
ATOM 645 C CA . ALA A 1 86 ? -10.641 -12.502 3.647 1.00 88.94 86 ALA A CA 1
ATOM 646 C C . ALA A 1 86 ? -9.475 -12.302 2.664 1.00 88.94 86 ALA A C 1
ATOM 648 O O . ALA A 1 86 ? -8.504 -13.057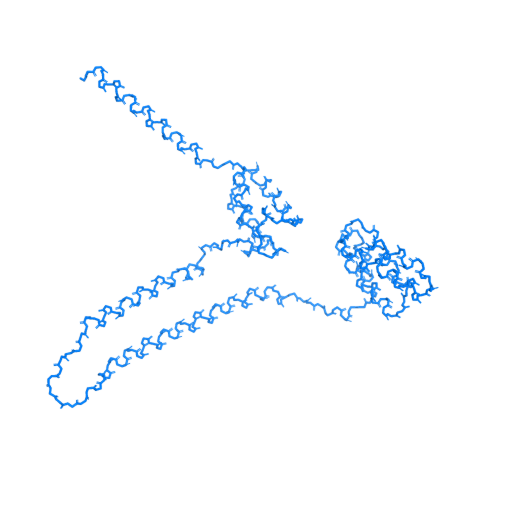 2.716 1.00 88.94 86 ALA A O 1
ATOM 649 N N . SER A 1 87 ? -9.544 -11.286 1.798 1.00 86.56 87 SER A N 1
ATOM 650 C CA . SER A 1 87 ? -8.486 -10.982 0.823 1.00 86.56 87 SER A CA 1
ATOM 651 C C . SER A 1 87 ? -7.346 -10.130 1.386 1.00 86.56 87 SER A C 1
ATOM 653 O O . SER A 1 87 ? -6.189 -10.372 1.055 1.00 86.56 87 SER A O 1
ATOM 655 N N . TYR A 1 88 ? -7.655 -9.140 2.227 1.00 87.75 88 TYR A N 1
ATOM 656 C CA . TYR A 1 88 ? -6.696 -8.119 2.677 1.00 87.75 88 TYR A CA 1
ATOM 657 C C . TYR A 1 88 ? -6.377 -8.174 4.182 1.00 87.75 88 TYR A C 1
ATOM 659 O O . TYR A 1 88 ? -5.534 -7.421 4.668 1.00 87.75 88 TYR A O 1
ATOM 667 N N . GLY A 1 89 ? -7.017 -9.076 4.929 1.00 85.38 89 GLY A N 1
ATOM 668 C CA . GLY A 1 89 ? -6.825 -9.261 6.367 1.00 85.38 89 GLY A CA 1
ATOM 669 C C . GLY A 1 89 ? -7.723 -8.377 7.239 1.00 85.38 89 GLY A C 1
ATOM 670 O O . GLY A 1 89 ? -8.396 -7.461 6.775 1.00 85.38 89 GLY A O 1
ATOM 671 N N . GLN A 1 90 ? -7.723 -8.637 8.551 1.00 77.50 90 GLN A N 1
ATOM 672 C CA . GLN A 1 90 ? -8.560 -7.902 9.519 1.00 77.50 90 GLN A CA 1
ATOM 673 C C . GLN A 1 90 ? -8.087 -6.460 9.774 1.00 77.50 90 GLN A C 1
ATOM 675 O O . GLN A 1 90 ? -8.850 -5.647 10.286 1.00 77.50 90 GLN A O 1
ATOM 680 N N . GLY A 1 91 ? -6.843 -6.132 9.410 1.00 77.38 91 GLY A N 1
ATOM 681 C CA . GLY A 1 91 ? -6.243 -4.809 9.615 1.00 77.38 91 GLY A CA 1
ATOM 682 C C . GLY A 1 91 ? -6.760 -3.711 8.681 1.00 77.38 91 GLY A C 1
ATOM 683 O O . GLY A 1 91 ? -6.301 -2.578 8.786 1.00 77.38 91 GLY A O 1
ATOM 684 N N . ILE A 1 92 ? -7.684 -4.031 7.768 1.00 87.88 92 ILE A N 1
ATOM 685 C CA . ILE A 1 92 ? -8.294 -3.045 6.867 1.00 87.88 92 ILE A CA 1
ATOM 686 C C . ILE A 1 92 ? -9.466 -2.299 7.502 1.00 87.88 92 ILE A C 1
ATOM 688 O O . ILE A 1 92 ? -9.882 -1.284 6.967 1.00 87.88 92 ILE A O 1
ATOM 692 N N . LEU A 1 93 ? -10.050 -2.788 8.594 1.00 87.50 93 LEU A N 1
ATOM 693 C CA . LEU A 1 93 ? -11.147 -2.083 9.255 1.00 87.50 93 LEU A CA 1
ATOM 694 C C . LEU A 1 93 ? -10.576 -0.993 10.167 1.00 87.50 93 LEU A C 1
ATOM 696 O O . LEU A 1 93 ? -9.761 -1.294 11.039 1.00 87.50 93 LEU A O 1
ATOM 700 N N . LEU A 1 94 ? -11.023 0.258 9.992 1.00 80.56 94 LEU A N 1
ATOM 701 C CA . LEU A 1 94 ? -10.654 1.358 10.894 1.00 80.56 94 LEU A CA 1
ATOM 702 C C . LEU A 1 94 ? -11.162 1.099 12.318 1.00 80.56 94 LEU A C 1
ATOM 704 O O . LEU A 1 94 ? -10.475 1.428 13.283 1.00 80.56 94 LEU A O 1
ATOM 708 N N . ASP A 1 95 ? -12.336 0.473 12.434 1.00 71.25 95 ASP A N 1
ATOM 709 C CA . ASP A 1 95 ? -12.900 0.030 13.704 1.00 71.25 95 ASP A CA 1
ATOM 710 C C . ASP A 1 95 ? -12.767 -1.494 13.845 1.00 71.25 95 ASP A C 1
ATOM 712 O O . ASP A 1 95 ? -13.447 -2.243 13.136 1.00 71.25 95 ASP A O 1
ATOM 716 N N . PRO A 1 96 ? -11.918 -1.993 14.763 1.00 66.38 96 PRO A N 1
ATOM 717 C CA . PRO A 1 96 ? -11.769 -3.425 14.958 1.00 66.38 96 PRO A CA 1
ATOM 718 C C . PRO A 1 96 ? -13.081 -4.026 15.493 1.00 66.38 96 PRO A C 1
ATOM 720 O O . PRO A 1 96 ? -13.642 -3.513 16.469 1.00 66.38 96 PRO A O 1
ATOM 723 N N . PRO A 1 97 ? -13.573 -5.135 14.910 1.00 65.25 97 PRO A N 1
ATOM 724 C CA . PRO A 1 97 ? -14.802 -5.768 15.364 1.00 65.25 97 PRO A CA 1
ATOM 725 C C . PRO A 1 97 ? -14.656 -6.250 16.810 1.00 65.25 97 PRO A C 1
ATOM 727 O O . PRO A 1 97 ? -13.614 -6.776 17.205 1.00 65.25 97 PRO A O 1
ATOM 730 N N . VAL A 1 98 ? -15.729 -6.114 17.596 1.00 62.47 98 VAL A N 1
ATOM 731 C CA . VAL A 1 98 ? -15.816 -6.595 18.985 1.00 62.47 98 VAL A CA 1
ATOM 732 C C . VAL A 1 98 ? -15.851 -8.130 19.047 1.00 62.47 98 VAL A C 1
ATOM 734 O O . VAL A 1 98 ? -16.873 -8.765 19.286 1.00 62.47 98 VAL A O 1
ATOM 737 N N . THR A 1 99 ? -14.703 -8.751 18.819 1.00 64.25 99 THR A N 1
ATOM 738 C CA . THR A 1 99 ? -14.446 -10.188 18.961 1.00 64.25 99 THR A CA 1
ATOM 739 C C . THR A 1 99 ? -14.005 -10.534 20.388 1.00 64.25 99 THR A C 1
ATOM 741 O O . THR A 1 99 ? -13.609 -9.655 21.156 1.00 64.25 99 THR A O 1
ATOM 744 N N . GLY A 1 100 ? -14.044 -11.818 20.767 1.00 69.94 100 GLY A N 1
ATOM 745 C CA . GLY A 1 100 ? -13.731 -12.285 22.130 1.00 69.94 100 GLY A CA 1
ATOM 746 C C . GLY A 1 100 ? -12.478 -11.656 22.774 1.00 69.94 100 GLY A C 1
ATOM 747 O O . GLY A 1 100 ? -12.591 -11.132 23.883 1.00 69.94 100 GLY A O 1
ATOM 748 N N . PRO A 1 101 ? -11.314 -11.626 22.093 1.00 69.31 101 PRO A N 1
ATOM 749 C CA . PRO A 1 101 ? -10.100 -10.995 22.620 1.00 69.31 101 PRO A CA 1
ATOM 750 C C . PRO A 1 101 ? -10.229 -9.473 22.774 1.00 69.31 101 PRO A C 1
ATOM 752 O O . PRO A 1 101 ? -9.894 -8.927 23.824 1.00 69.31 101 PRO A O 1
ATOM 755 N N . THR A 1 102 ? -10.773 -8.776 21.768 1.00 70.75 102 THR A N 1
ATOM 756 C CA . THR A 1 102 ? -10.996 -7.320 21.855 1.00 70.75 102 THR A CA 1
ATOM 757 C C . THR A 1 102 ? -11.994 -6.955 22.954 1.00 70.75 102 THR A C 1
ATOM 759 O O . THR A 1 102 ? -11.822 -5.940 23.622 1.00 70.75 102 THR A O 1
ATOM 762 N N . LEU A 1 103 ? -12.988 -7.806 23.229 1.00 78.56 103 LEU A N 1
ATOM 763 C CA . LEU A 1 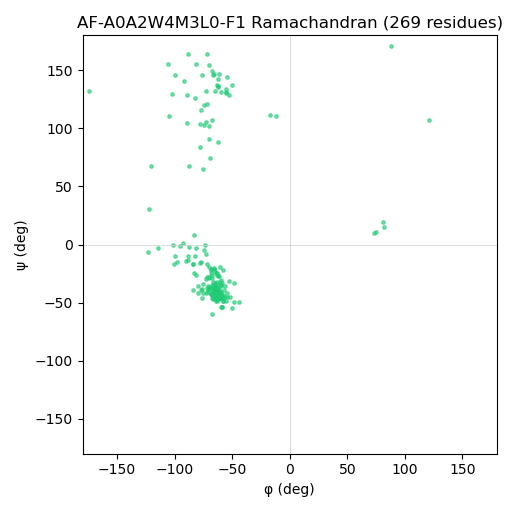103 ? -13.974 -7.595 24.289 1.00 78.56 103 LEU A CA 1
ATOM 764 C C . LEU A 1 103 ? -13.316 -7.489 25.675 1.00 78.56 103 LEU A C 1
ATOM 766 O O . LEU A 1 103 ? -13.749 -6.691 26.504 1.00 78.56 103 LEU A O 1
ATOM 770 N N . ILE A 1 104 ? -12.247 -8.256 25.920 1.00 80.94 104 ILE A N 1
ATOM 771 C CA . ILE A 1 104 ? -11.469 -8.182 27.165 1.00 80.94 104 ILE A CA 1
ATOM 772 C C . ILE A 1 104 ? -10.820 -6.802 27.299 1.00 80.94 104 ILE A C 1
ATOM 774 O O . ILE A 1 104 ? -10.883 -6.208 28.375 1.00 80.94 104 ILE A O 1
ATOM 778 N N . LEU A 1 105 ? -10.251 -6.270 26.212 1.00 80.25 105 LEU A N 1
ATOM 779 C CA . LEU A 1 105 ? -9.640 -4.939 26.191 1.00 80.25 105 LEU A CA 1
ATOM 780 C C . LEU A 1 105 ? -10.673 -3.842 26.499 1.00 80.25 105 LEU A C 1
ATOM 782 O O . LEU A 1 105 ? -10.392 -2.934 27.280 1.00 80.25 105 LEU A O 1
ATOM 786 N N . TRP A 1 106 ? -11.885 -3.969 25.952 1.00 79.12 106 TRP A N 1
ATOM 787 C CA . TRP A 1 106 ? -12.995 -3.044 26.205 1.00 79.12 106 TRP A CA 1
ATOM 788 C C . TRP A 1 106 ? -13.562 -3.145 27.632 1.00 79.12 106 TRP A C 1
ATOM 790 O O . TRP A 1 106 ? -13.928 -2.128 28.223 1.00 79.12 106 TRP A O 1
ATOM 800 N N . LEU A 1 107 ? -13.624 -4.346 28.221 1.00 84.88 107 LEU A N 1
ATOM 801 C CA . LEU A 1 107 ? -14.154 -4.561 29.577 1.00 84.88 107 LEU A CA 1
ATOM 802 C C . LEU A 1 107 ? -13.131 -4.288 30.688 1.00 84.88 107 LEU A C 1
ATOM 804 O O . LEU A 1 107 ? -13.527 -3.952 31.807 1.00 84.88 107 LEU A O 1
ATOM 808 N N . ALA A 1 108 ? -11.833 -4.394 30.398 1.00 87.12 108 ALA A N 1
ATOM 809 C CA . ALA A 1 108 ? -10.751 -4.141 31.347 1.00 87.12 108 ALA A CA 1
ATOM 810 C C . ALA A 1 108 ? -10.896 -2.816 32.134 1.00 87.12 108 ALA A C 1
ATOM 812 O O . ALA A 1 108 ? -10.835 -2.869 33.368 1.00 87.12 108 ALA A O 1
ATOM 813 N N . PRO A 1 109 ? -11.146 -1.643 31.509 1.00 84.75 109 PRO A N 1
ATOM 814 C CA . PRO A 1 109 ? -11.308 -0.388 32.248 1.00 84.75 109 PRO A CA 1
ATOM 815 C C . PRO A 1 109 ? -12.530 -0.388 33.177 1.00 84.75 109 PRO A C 1
ATOM 817 O O . PRO A 1 109 ? -12.444 0.107 34.302 1.00 84.75 109 PRO A O 1
ATOM 820 N N . ALA A 1 110 ? -13.650 -0.987 32.759 1.00 89.31 110 ALA A N 1
ATOM 821 C CA . ALA A 1 110 ? -14.848 -1.083 33.592 1.00 89.31 110 ALA A CA 1
ATOM 822 C C . ALA A 1 110 ? -14.612 -1.981 34.818 1.00 89.31 110 ALA A C 1
ATOM 824 O O . ALA A 1 110 ? -14.955 -1.610 35.942 1.00 89.31 110 ALA A O 1
ATOM 825 N N . VAL A 1 111 ? -13.966 -3.135 34.621 1.00 89.50 111 VAL A N 1
ATOM 826 C CA . VAL A 1 111 ? -13.618 -4.064 35.707 1.00 89.50 111 VAL A CA 1
ATOM 827 C C . VAL A 1 111 ? -12.638 -3.418 36.688 1.00 89.50 111 VAL A C 1
ATOM 829 O O . VAL A 1 111 ? -12.846 -3.502 37.900 1.00 89.50 111 VAL A O 1
ATOM 832 N N . ALA A 1 112 ? -11.612 -2.721 36.191 1.00 86.94 112 ALA A N 1
ATOM 833 C CA . ALA 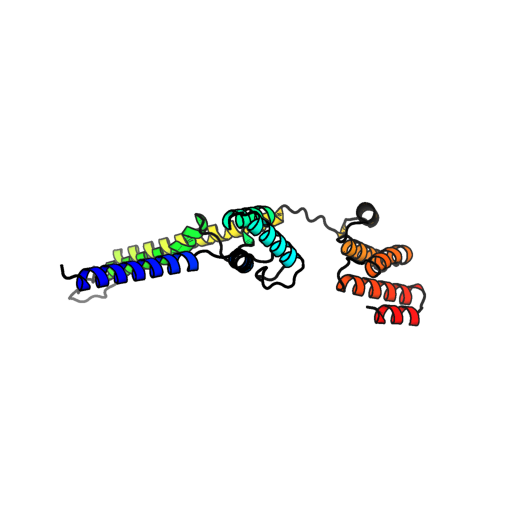A 1 112 ? -10.650 -2.007 37.027 1.00 86.94 112 ALA A CA 1
ATOM 834 C C . ALA A 1 112 ? -11.323 -0.920 37.882 1.00 86.94 112 ALA A C 1
ATOM 836 O O . ALA A 1 112 ? -11.025 -0.789 39.071 1.00 86.94 112 ALA A O 1
ATOM 837 N N . LEU A 1 113 ? -12.275 -0.182 37.305 1.00 89.69 113 LEU A N 1
ATOM 838 C CA . LEU A 1 113 ? -13.030 0.849 38.012 1.00 89.69 113 LEU A CA 1
ATOM 839 C C . LEU A 1 113 ? -13.901 0.254 39.128 1.00 89.69 113 LEU A C 1
ATOM 841 O O . LEU A 1 113 ? -13.863 0.734 40.263 1.00 89.69 113 LEU A O 1
ATOM 845 N N . VAL A 1 114 ? -14.634 -0.826 38.844 1.00 90.81 114 VAL A N 1
ATOM 846 C CA . VAL A 1 114 ? -15.453 -1.529 39.847 1.00 90.81 114 VAL A CA 1
ATOM 847 C C . VAL A 1 114 ? -14.582 -2.097 40.970 1.00 90.81 114 VAL A C 1
ATOM 849 O O . VAL A 1 114 ? -14.913 -1.935 42.147 1.00 90.81 114 VAL A O 1
ATOM 852 N N . ALA A 1 115 ? -13.444 -2.706 40.630 1.00 87.00 115 ALA A N 1
ATOM 853 C CA . ALA A 1 115 ? -12.497 -3.229 41.609 1.00 87.00 115 ALA A CA 1
ATOM 854 C C . ALA A 1 115 ? -11.932 -2.114 42.508 1.00 87.00 115 ALA A C 1
ATOM 856 O O . ALA A 1 115 ? -11.940 -2.248 43.733 1.00 87.00 115 ALA A O 1
ATOM 857 N N . GLY A 1 116 ? -11.516 -0.985 41.924 1.00 84.38 116 GLY A N 1
ATOM 858 C CA . GLY A 1 116 ? -11.007 0.170 42.666 1.00 84.38 116 GLY A CA 1
ATOM 859 C C . GLY A 1 116 ? -12.040 0.762 43.630 1.00 84.38 116 GLY A C 1
ATOM 860 O O . GLY A 1 116 ? -11.734 1.004 44.799 1.00 84.38 116 GLY A O 1
ATOM 861 N N . ILE A 1 117 ? -13.290 0.920 43.183 1.00 89.12 117 ILE A N 1
ATOM 862 C CA . ILE A 1 117 ? -14.397 1.371 44.041 1.00 89.12 117 ILE A CA 1
ATOM 863 C C . ILE A 1 117 ? -14.635 0.375 45.183 1.00 89.12 117 ILE A C 1
ATOM 865 O O . ILE A 1 117 ? -14.797 0.790 46.334 1.00 89.12 117 ILE A O 1
ATOM 869 N N . GLY A 1 118 ? -14.612 -0.929 44.896 1.00 86.12 118 GLY A N 1
ATOM 870 C CA . GLY A 1 118 ? -14.751 -1.983 45.901 1.00 86.12 118 GLY A CA 1
ATOM 871 C C . GLY A 1 118 ? -13.703 -1.880 47.012 1.00 86.12 118 GLY A C 1
ATOM 872 O O . GLY A 1 118 ? -14.056 -1.921 48.193 1.00 86.12 118 GLY A O 1
ATOM 873 N N . VAL A 1 119 ? -12.435 -1.655 46.650 1.00 84.75 119 VAL A N 1
ATOM 874 C CA . VAL A 1 119 ? -11.332 -1.465 47.608 1.00 84.75 119 VAL A CA 1
ATOM 875 C C . VAL A 1 119 ? -11.544 -0.214 48.466 1.00 84.75 119 VAL A C 1
ATOM 877 O O . VAL A 1 119 ? -11.423 -0.280 49.690 1.00 84.75 119 VAL A O 1
ATOM 880 N N . ILE A 1 120 ? -11.927 0.914 47.858 1.00 81.75 120 ILE A N 1
ATOM 881 C CA . ILE A 1 120 ? -12.182 2.171 48.581 1.00 81.75 120 ILE A CA 1
ATOM 882 C C . ILE A 1 120 ? -13.336 2.008 49.579 1.00 81.75 120 ILE A C 1
ATOM 884 O O . ILE A 1 120 ? -13.230 2.428 50.733 1.00 81.75 120 ILE A O 1
ATOM 888 N N . LEU A 1 121 ? -14.447 1.397 49.159 1.00 85.12 121 LEU A N 1
ATOM 889 C CA . LEU A 1 121 ? -15.604 1.171 50.027 1.00 85.12 121 LEU A CA 1
ATOM 890 C C . LEU A 1 121 ? -15.276 0.207 51.171 1.00 85.12 121 LEU A C 1
ATOM 892 O O . LEU A 1 121 ? -15.719 0.429 52.299 1.00 85.12 121 LEU A O 1
ATOM 896 N N . TRP A 1 122 ? -14.477 -0.826 50.902 1.00 80.81 122 TRP A N 1
ATOM 897 C CA . TRP A 1 122 ? -13.991 -1.746 51.925 1.00 80.81 122 TRP A CA 1
ATOM 898 C C . TRP A 1 122 ? -13.111 -1.030 52.963 1.00 80.81 122 TRP A C 1
ATOM 900 O O . TRP A 1 122 ? -13.348 -1.174 54.163 1.00 80.81 122 TRP A O 1
ATOM 910 N N . TRP A 1 123 ? -12.187 -0.161 52.535 1.00 78.81 123 TRP A N 1
ATOM 911 C CA . TRP A 1 123 ? -11.384 0.666 53.448 1.00 78.81 123 TRP A CA 1
ATOM 912 C C . TRP A 1 123 ? -12.218 1.649 54.274 1.00 78.81 123 TRP A C 1
ATOM 914 O O . TRP A 1 123 ? -11.944 1.832 55.458 1.00 78.81 123 TRP A O 1
ATOM 924 N N . ARG A 1 124 ? -13.269 2.248 53.700 1.00 81.38 124 ARG A N 1
ATOM 925 C CA . ARG A 1 124 ? -14.160 3.162 54.442 1.00 81.38 124 ARG A CA 1
ATOM 926 C C . ARG A 1 124 ? -15.036 2.448 55.472 1.00 81.38 124 ARG A C 1
ATOM 928 O O . ARG A 1 124 ? -15.399 3.065 56.469 1.00 81.38 124 ARG A O 1
ATOM 935 N N . ARG A 1 125 ? -15.384 1.174 55.251 1.00 78.00 125 ARG A N 1
ATOM 936 C CA . ARG A 1 125 ? -16.194 0.371 56.189 1.00 78.00 125 ARG A CA 1
ATOM 937 C C . ARG A 1 125 ? -15.400 -0.250 57.336 1.00 78.00 125 ARG A C 1
ATOM 939 O O . ARG A 1 125 ? -16.011 -0.709 58.296 1.00 78.00 125 ARG A O 1
ATOM 946 N N . HIS A 1 126 ? -14.071 -0.191 57.290 1.00 64.12 126 HIS A N 1
ATOM 947 C CA . HIS A 1 126 ? -13.204 -0.590 58.397 1.00 64.12 126 HIS A CA 1
ATOM 948 C C . HIS A 1 126 ? -12.326 0.583 58.874 1.00 64.12 126 HIS A C 1
ATOM 950 O O . HIS A 1 126 ? -11.102 0.526 58.712 1.00 64.12 126 HIS A O 1
ATOM 956 N N . PRO A 1 127 ? -12.903 1.644 59.483 1.00 55.38 127 PRO A N 1
ATOM 957 C CA . PRO A 1 127 ? -12.100 2.637 60.182 1.00 55.38 127 PRO A CA 1
ATOM 958 C C . PRO A 1 127 ? -11.337 1.918 61.295 1.00 55.38 127 PRO A C 1
ATOM 960 O O . PRO A 1 127 ? -11.916 1.128 62.043 1.00 55.38 127 PRO A O 1
ATOM 963 N N . GLY A 1 128 ? -10.028 2.148 61.393 1.00 58.31 128 GLY A N 1
ATOM 964 C CA . GLY A 1 128 ? -9.283 1.676 62.553 1.00 58.31 128 GLY A CA 1
ATOM 965 C C . GLY A 1 128 ? -9.923 2.213 63.826 1.00 58.31 128 GLY A C 1
ATOM 966 O O . GLY A 1 128 ? -10.281 3.388 63.871 1.00 58.31 128 GLY A O 1
ATOM 967 N N . ALA A 1 129 ? -10.103 1.338 64.819 1.00 53.78 129 ALA A N 1
ATOM 968 C CA . ALA A 1 129 ? -10.549 1.743 66.141 1.00 53.78 129 ALA A CA 1
ATOM 969 C C . ALA A 1 129 ? -9.669 2.911 66.637 1.00 53.78 129 ALA A C 1
ATOM 971 O O . ALA A 1 129 ? -8.455 2.877 66.413 1.00 53.78 129 ALA A O 1
ATOM 972 N N . PRO A 1 130 ? -10.247 3.958 67.252 1.00 52.12 130 PRO A N 1
ATOM 973 C CA . PRO A 1 130 ? -9.452 4.980 67.908 1.00 52.12 130 PRO A CA 1
ATOM 974 C C . PRO A 1 130 ? -8.828 4.353 69.156 1.00 52.12 130 PRO A C 1
ATOM 976 O O . PRO A 1 130 ? -9.504 4.169 70.168 1.00 52.12 130 PRO A O 1
ATOM 979 N N . ASP A 1 131 ? -7.551 3.996 69.066 1.00 48.53 131 ASP A N 1
ATOM 980 C CA . ASP A 1 131 ? -6.786 3.515 70.209 1.00 48.53 131 ASP A CA 1
ATOM 981 C C . ASP A 1 131 ? -6.488 4.707 71.128 1.00 48.53 131 ASP A C 1
ATOM 983 O O . ASP A 1 131 ? -5.676 5.583 70.824 1.00 48.53 131 ASP A O 1
ATOM 987 N N . GLY A 1 132 ? -7.199 4.770 72.253 1.00 51.22 132 GLY A N 1
ATOM 988 C CA . GLY A 1 132 ? -6.844 5.636 73.367 1.00 51.22 132 GLY A CA 1
ATOM 989 C C . GLY A 1 132 ? -5.690 5.019 74.156 1.00 51.22 132 GLY A C 1
ATOM 990 O O . GLY A 1 132 ? -5.872 3.975 74.774 1.00 51.22 132 GLY A O 1
ATOM 991 N N . GLY A 1 133 ? -4.536 5.693 74.166 1.00 47.72 133 GLY A N 1
ATOM 992 C CA . GLY A 1 133 ? -3.435 5.443 75.105 1.00 47.72 133 GLY A CA 1
ATOM 993 C C . GLY A 1 133 ? -2.104 5.067 74.446 1.00 47.72 133 GLY A C 1
ATOM 994 O O . GLY A 1 133 ? -1.940 3.967 73.938 1.00 47.72 133 GLY A O 1
ATOM 995 N N . GLU A 1 134 ? -1.167 6.014 74.486 1.00 51.53 134 GLU A N 1
ATOM 996 C CA . GLU A 1 134 ? 0.252 5.984 74.093 1.00 51.53 134 GLU A CA 1
ATOM 997 C C . GLU A 1 134 ? 0.936 4.608 73.921 1.00 51.53 134 GLU A C 1
ATOM 999 O O . GLU A 1 134 ? 1.272 3.914 74.877 1.00 51.53 134 GLU A O 1
ATOM 1004 N N . THR A 1 135 ? 1.273 4.264 72.675 1.00 48.81 135 THR A N 1
ATOM 1005 C CA . THR A 1 135 ? 2.651 4.144 72.145 1.00 48.81 135 THR A CA 1
ATOM 1006 C C . THR A 1 135 ? 2.563 3.857 70.637 1.00 48.81 135 THR A C 1
ATOM 1008 O O . THR A 1 135 ? 1.751 3.057 70.191 1.00 48.81 135 THR A O 1
ATOM 1011 N N . THR A 1 136 ? 3.341 4.602 69.849 1.00 56.00 136 THR A N 1
ATOM 1012 C CA . THR A 1 136 ? 3.384 4.716 68.375 1.00 56.00 136 THR A CA 1
ATOM 1013 C C . THR A 1 136 ? 2.598 3.661 67.560 1.00 56.00 136 THR A C 1
ATOM 1015 O O . THR A 1 136 ? 3.038 2.512 67.467 1.00 56.00 136 THR A O 1
ATOM 1018 N N . PRO A 1 137 ? 1.492 4.032 66.877 1.00 48.84 137 PRO A N 1
ATOM 1019 C CA . PRO A 1 137 ? 0.714 3.090 66.081 1.00 48.84 137 PRO A CA 1
ATOM 1020 C C . PRO A 1 137 ? 1.407 2.811 64.739 1.00 48.84 137 PRO A C 1
ATOM 1022 O O . PRO A 1 137 ? 1.368 3.618 63.810 1.00 48.84 137 PRO A O 1
ATOM 1025 N N . GLY A 1 138 ? 2.042 1.644 64.620 1.00 57.44 138 GLY A N 1
ATOM 1026 C CA . GLY A 1 138 ? 2.380 1.055 63.324 1.00 57.44 138 GLY A CA 1
ATOM 1027 C C . GLY A 1 138 ? 1.127 0.442 62.681 1.00 57.44 138 GLY A C 1
ATOM 1028 O O . GLY A 1 138 ? 0.277 -0.088 63.400 1.00 57.44 138 GLY A O 1
ATOM 1029 N N . PRO A 1 139 ? 0.971 0.479 61.345 1.00 56.78 139 PRO A N 1
ATOM 1030 C CA . PRO A 1 139 ? -0.182 -0.130 60.688 1.00 56.78 139 PRO A CA 1
ATOM 1031 C C . PRO A 1 139 ? -0.288 -1.615 61.073 1.00 56.78 139 PR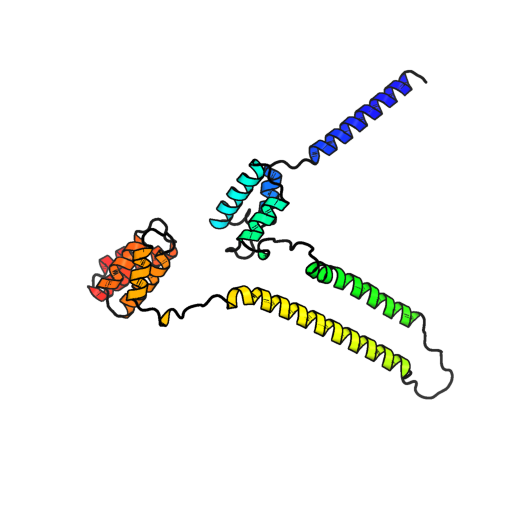O A C 1
ATOM 1033 O O . PRO A 1 139 ? 0.695 -2.353 61.002 1.00 56.78 139 PRO A O 1
ATOM 1036 N N . SER A 1 140 ? -1.479 -2.069 61.490 1.00 65.50 140 SER A N 1
ATOM 1037 C CA . SER A 1 140 ? -1.700 -3.468 61.886 1.00 65.50 140 SER A CA 1
ATOM 1038 C C . SER A 1 140 ? -1.211 -4.402 60.775 1.00 65.50 140 SER A C 1
ATOM 1040 O O . SER A 1 140 ? -1.615 -4.225 59.622 1.00 65.50 140 SER A O 1
ATOM 1042 N N . ARG A 1 141 ? -0.379 -5.398 61.107 1.00 64.50 141 ARG A N 1
ATOM 1043 C CA . ARG A 1 141 ? 0.264 -6.314 60.139 1.00 64.50 141 ARG A CA 1
ATOM 1044 C C . ARG A 1 141 ? -0.713 -6.906 59.113 1.00 64.50 141 ARG A C 1
ATOM 1046 O O . ARG A 1 141 ? -0.350 -7.067 57.955 1.00 64.50 141 ARG A O 1
ATOM 1053 N N . ALA A 1 142 ? -1.966 -7.140 59.511 1.00 62.69 142 ALA A N 1
ATOM 1054 C CA . ALA A 1 142 ? -3.037 -7.610 58.633 1.00 62.69 142 ALA A CA 1
ATOM 1055 C C . ALA A 1 142 ? -3.386 -6.625 57.497 1.00 62.69 142 ALA A C 1
ATOM 1057 O O . ALA A 1 142 ? -3.579 -7.041 56.361 1.00 62.69 142 ALA A O 1
ATOM 1058 N N . ARG A 1 143 ? -3.417 -5.313 57.763 1.00 64.62 143 ARG A N 1
ATOM 1059 C CA . ARG A 1 143 ? -3.712 -4.284 56.746 1.00 64.62 143 ARG A CA 1
ATOM 1060 C C . ARG A 1 143 ? -2.560 -4.102 55.760 1.00 64.62 143 ARG A C 1
ATOM 1062 O O . ARG A 1 143 ? -2.808 -3.939 54.571 1.00 64.62 143 ARG A O 1
ATOM 1069 N N . VAL A 1 144 ? -1.317 -4.187 56.241 1.00 67.31 144 VAL A N 1
ATOM 1070 C CA . VAL A 1 144 ? -0.120 -4.154 55.382 1.00 67.31 144 VAL A CA 1
ATOM 1071 C C . VAL A 1 144 ? -0.062 -5.399 54.497 1.00 67.31 144 VAL A C 1
ATOM 1073 O O . VAL A 1 144 ? 0.193 -5.282 53.305 1.00 67.31 144 VAL A O 1
ATOM 1076 N N . ALA A 1 145 ? -0.377 -6.574 55.052 1.00 69.25 145 ALA A N 1
ATOM 1077 C CA . ALA A 1 145 ? -0.412 -7.826 54.302 1.00 69.25 145 ALA A CA 1
ATOM 1078 C C . ALA A 1 145 ? -1.492 -7.825 53.208 1.00 69.25 145 ALA A C 1
ATOM 1080 O O . ALA A 1 145 ? -1.214 -8.223 52.082 1.00 69.25 145 ALA A O 1
ATOM 1081 N N . VAL A 1 146 ? -2.699 -7.325 53.501 1.00 71.19 146 VAL A N 1
ATOM 1082 C CA . VAL A 1 146 ? -3.776 -7.226 52.499 1.00 71.19 146 VAL A CA 1
ATOM 1083 C C . VAL A 1 146 ? -3.435 -6.203 51.412 1.00 71.19 146 VAL A C 1
ATOM 1085 O O . VAL A 1 146 ? -3.603 -6.499 50.233 1.00 71.19 146 VAL A O 1
ATOM 1088 N N . GLY A 1 147 ? -2.901 -5.031 51.776 1.00 69.50 147 GLY A N 1
ATOM 1089 C CA . GLY A 1 147 ? -2.455 -4.033 50.797 1.00 69.50 147 GLY A CA 1
ATOM 1090 C C . GLY A 1 147 ? -1.325 -4.546 49.897 1.00 69.50 147 GLY A C 1
ATOM 1091 O O . GLY A 1 147 ? -1.365 -4.341 48.686 1.00 69.50 147 GLY A O 1
ATOM 1092 N N . ALA A 1 148 ? -0.361 -5.275 50.467 1.00 73.44 148 ALA A N 1
ATOM 1093 C CA . ALA A 1 148 ? 0.721 -5.904 49.716 1.00 73.44 148 ALA A CA 1
ATOM 1094 C C . ALA A 1 148 ? 0.206 -7.001 48.771 1.00 73.44 148 ALA A C 1
ATOM 1096 O O . ALA A 1 148 ? 0.619 -7.046 47.618 1.00 73.44 148 ALA A O 1
ATOM 1097 N N . LEU A 1 149 ? -0.733 -7.843 49.217 1.00 76.12 149 LEU A N 1
ATOM 1098 C CA . LEU A 1 149 ? -1.332 -8.890 48.381 1.00 76.12 149 LEU A CA 1
ATOM 1099 C C . LEU A 1 149 ? -2.135 -8.317 47.209 1.00 76.12 149 LEU A C 1
ATOM 1101 O O . LEU A 1 149 ? -2.041 -8.843 46.103 1.00 76.12 149 LEU A O 1
ATOM 1105 N N . ILE A 1 150 ? -2.879 -7.228 47.426 1.00 74.88 150 ILE A N 1
ATOM 1106 C CA . ILE A 1 150 ? -3.604 -6.540 46.351 1.00 74.88 150 ILE A CA 1
ATOM 1107 C C . ILE A 1 150 ? -2.612 -5.961 45.342 1.00 74.88 150 ILE A C 1
ATOM 1109 O O . ILE A 1 150 ? -2.761 -6.231 44.156 1.00 74.88 150 ILE A O 1
ATOM 1113 N N . LEU A 1 151 ? -1.573 -5.248 45.798 1.00 74.38 151 LEU A N 1
ATOM 1114 C CA . LEU A 1 151 ? -0.552 -4.670 44.917 1.00 74.38 151 LEU A CA 1
ATOM 1115 C C . LEU A 1 151 ? 0.172 -5.736 44.088 1.00 74.38 151 LEU A C 1
ATOM 1117 O O . LEU A 1 151 ? 0.297 -5.576 42.874 1.00 74.38 151 LEU A O 1
ATOM 1121 N N . ILE A 1 152 ? 0.586 -6.836 44.721 1.00 78.38 152 ILE A N 1
ATOM 1122 C CA . ILE A 1 152 ? 1.239 -7.969 44.053 1.00 78.38 152 ILE A CA 1
ATOM 1123 C C . ILE A 1 152 ? 0.284 -8.622 43.044 1.00 78.38 152 ILE A C 1
ATOM 1125 O O . ILE A 1 152 ? 0.689 -8.895 41.917 1.00 78.38 152 ILE A O 1
ATOM 1129 N N . GLY A 1 153 ? -0.987 -8.817 43.408 1.00 74.62 153 GLY A N 1
ATOM 1130 C CA . GLY A 1 153 ? -2.005 -9.370 42.514 1.00 74.62 153 GLY A CA 1
ATOM 1131 C C . GLY A 1 153 ? -2.265 -8.485 41.293 1.00 74.62 153 GLY A C 1
ATOM 1132 O O . GLY A 1 153 ? -2.287 -8.983 40.169 1.00 74.62 153 GLY A O 1
ATOM 1133 N N . SER A 1 154 ? -2.386 -7.169 41.484 1.00 70.75 154 SER A N 1
ATOM 1134 C CA . SER A 1 154 ? -2.535 -6.220 40.375 1.00 70.75 154 SER A CA 1
ATOM 1135 C C . SER A 1 154 ? -1.283 -6.137 39.500 1.00 70.75 154 SER A C 1
ATOM 1137 O O . SER A 1 154 ? -1.410 -6.092 38.282 1.00 70.75 154 SER A O 1
ATOM 1139 N N . ALA A 1 155 ? -0.080 -6.191 40.079 1.00 74.69 155 ALA A N 1
ATOM 1140 C CA . ALA A 1 155 ? 1.164 -6.206 39.311 1.00 74.69 155 ALA A CA 1
ATOM 1141 C C . ALA A 1 155 ? 1.300 -7.486 38.470 1.00 74.69 155 ALA A C 1
ATOM 1143 O O . ALA A 1 155 ? 1.670 -7.411 37.302 1.00 74.69 155 ALA A O 1
ATOM 1144 N N . ALA A 1 156 ? 0.941 -8.647 39.028 1.00 79.19 156 ALA A N 1
ATOM 1145 C CA . ALA A 1 156 ? 0.928 -9.912 38.299 1.00 79.19 156 ALA A CA 1
ATOM 1146 C C . ALA A 1 156 ? -0.117 -9.916 37.172 1.00 79.19 156 ALA A C 1
ATOM 1148 O O . ALA A 1 156 ? 0.185 -10.346 36.064 1.00 79.19 156 ALA A O 1
ATOM 1149 N N . ALA A 1 157 ? -1.319 -9.383 37.417 1.00 75.38 157 ALA A N 1
ATOM 1150 C CA . ALA A 1 157 ? -2.357 -9.265 36.394 1.00 75.38 157 ALA A CA 1
ATOM 1151 C C . ALA A 1 157 ? -1.938 -8.331 35.247 1.00 75.38 157 ALA A C 1
ATOM 1153 O O . ALA A 1 157 ? -2.136 -8.669 34.082 1.00 75.38 157 ALA A O 1
ATOM 1154 N N . VAL A 1 158 ? -1.303 -7.195 35.561 1.00 79.56 158 VAL A N 1
ATOM 1155 C CA . VAL A 1 158 ? -0.733 -6.288 34.552 1.00 79.56 158 VAL A CA 1
ATOM 1156 C C . VAL A 1 158 ? 0.380 -6.983 33.775 1.00 79.56 158 VAL A C 1
ATOM 1158 O O . VAL A 1 158 ? 0.398 -6.896 32.555 1.00 79.56 158 VAL A O 1
ATOM 1161 N N . LEU A 1 159 ? 1.271 -7.721 34.440 1.00 80.56 159 LEU A N 1
ATOM 1162 C CA . LEU A 1 159 ? 2.345 -8.456 33.771 1.00 80.56 159 LEU A CA 1
ATOM 1163 C C . LEU A 1 159 ? 1.793 -9.517 32.804 1.00 80.56 159 LEU A C 1
ATOM 1165 O O . LEU A 1 159 ? 2.277 -9.632 31.682 1.00 80.56 159 LEU A O 1
ATOM 1169 N N . VAL A 1 160 ? 0.755 -10.257 33.202 1.00 81.62 160 VAL A N 1
ATOM 1170 C CA . VAL A 1 160 ? 0.082 -11.252 32.347 1.00 81.62 160 VAL A CA 1
ATOM 1171 C C . VAL A 1 160 ? -0.643 -10.583 31.174 1.00 81.62 160 VAL A C 1
ATOM 1173 O O . VAL A 1 160 ? -0.552 -11.052 30.042 1.00 81.62 160 VAL A O 1
ATOM 1176 N N . ALA A 1 161 ? -1.322 -9.457 31.404 1.00 73.88 161 ALA A N 1
ATOM 1177 C CA . ALA A 1 161 ? -1.983 -8.699 30.340 1.00 73.88 161 ALA A CA 1
ATOM 1178 C C . ALA A 1 161 ? -0.975 -8.101 29.343 1.00 73.88 161 ALA A C 1
ATOM 1180 O O . ALA A 1 161 ? -1.182 -8.162 28.137 1.00 73.88 161 ALA A O 1
ATOM 1181 N N . VAL A 1 162 ? 0.145 -7.566 29.835 1.00 78.94 162 VAL A N 1
ATOM 1182 C CA . VAL A 1 162 ? 1.215 -7.021 28.991 1.00 78.94 162 VAL A CA 1
ATOM 1183 C C . VAL A 1 162 ? 1.883 -8.136 28.195 1.00 78.94 162 VAL A C 1
ATOM 1185 O O . VAL A 1 162 ? 2.045 -7.992 26.993 1.00 78.94 162 VAL A O 1
ATOM 1188 N N . THR A 1 163 ? 2.231 -9.260 28.823 1.00 74.75 163 THR A N 1
ATOM 1189 C CA . THR A 1 163 ? 2.866 -10.388 28.116 1.00 74.75 163 THR A CA 1
ATOM 1190 C C . THR A 1 163 ? 1.952 -10.989 27.055 1.00 74.75 163 THR A C 1
ATOM 1192 O O . THR A 1 163 ? 2.391 -11.141 25.924 1.00 74.75 163 THR A O 1
ATOM 1195 N N . SER A 1 164 ? 0.674 -11.226 27.363 1.00 75.19 164 SER A N 1
ATOM 1196 C CA . SER A 1 164 ? -0.300 -11.700 26.366 1.00 75.19 164 SER A CA 1
ATOM 1197 C C . SER A 1 164 ? -0.498 -10.716 25.208 1.00 75.19 164 SER A C 1
ATOM 1199 O O . SER A 1 164 ? -0.538 -11.134 24.054 1.00 75.19 164 SER A O 1
ATOM 1201 N N . PHE A 1 165 ? -0.552 -9.411 25.486 1.00 73.38 165 PHE A N 1
ATOM 1202 C CA . PHE A 1 165 ? -0.642 -8.386 24.445 1.00 73.38 165 PHE A CA 1
ATOM 1203 C C . PHE A 1 165 ? 0.620 -8.318 23.573 1.00 73.38 165 PHE A C 1
ATOM 1205 O O . PHE A 1 165 ? 0.523 -8.166 22.357 1.00 73.38 165 PHE A O 1
ATOM 1212 N N . LEU A 1 166 ? 1.803 -8.453 24.178 1.00 73.69 166 LEU A N 1
ATOM 1213 C CA . LEU A 1 166 ? 3.067 -8.505 23.444 1.00 73.69 166 LEU A CA 1
ATOM 1214 C C . LEU A 1 166 ? 3.145 -9.760 22.560 1.00 73.69 166 LEU A C 1
ATOM 1216 O O . LEU A 1 166 ? 3.507 -9.641 21.396 1.00 73.69 166 LEU A O 1
ATOM 1220 N N . GLN A 1 167 ? 2.700 -10.916 23.058 1.00 65.06 167 GLN A N 1
ATOM 1221 C CA . GLN A 1 167 ? 2.654 -12.165 22.289 1.00 65.06 167 GLN A CA 1
ATOM 1222 C C . GLN A 1 167 ? 1.712 -12.090 21.081 1.00 65.06 167 GLN A C 1
ATOM 1224 O O . GLN A 1 167 ? 2.094 -12.478 19.984 1.00 65.06 167 GLN A O 1
ATOM 1229 N N . GLN A 1 168 ? 0.525 -11.495 21.240 1.00 60.03 168 GLN A N 1
ATOM 1230 C CA . GLN A 1 168 ? -0.403 -11.274 20.122 1.00 60.03 168 GLN A CA 1
ATOM 1231 C C . GLN A 1 168 ? 0.215 -10.382 19.023 1.00 60.03 168 GLN A C 1
ATOM 1233 O O . GLN A 1 168 ? -0.087 -10.531 17.835 1.00 60.03 168 GLN A O 1
ATOM 1238 N N . ARG A 1 169 ? 1.086 -9.440 19.416 1.00 58.91 169 ARG A N 1
ATOM 1239 C CA . ARG A 1 169 ? 1.815 -8.559 18.496 1.00 58.91 169 ARG A CA 1
ATOM 1240 C C . ARG A 1 169 ? 2.880 -9.320 17.709 1.00 58.91 169 ARG A C 1
ATOM 1242 O O . ARG A 1 169 ? 2.998 -9.096 16.507 1.00 58.91 169 ARG A O 1
ATOM 1249 N N . ASP A 1 170 ? 3.595 -10.226 18.371 1.00 56.09 170 ASP A N 1
ATOM 1250 C CA . ASP A 1 170 ? 4.599 -11.085 17.740 1.00 56.09 170 ASP A CA 1
ATOM 1251 C C . ASP A 1 170 ? 3.953 -12.068 16.758 1.00 56.09 170 ASP A C 1
ATOM 1253 O O . ASP A 1 170 ? 4.455 -12.220 15.651 1.00 56.09 170 ASP A O 1
ATOM 1257 N N . ASP A 1 171 ? 2.794 -12.648 17.086 1.00 53.72 171 ASP A N 1
ATOM 1258 C CA . ASP A 1 171 ? 2.071 -13.550 16.178 1.00 53.72 171 ASP A CA 1
ATOM 1259 C C . ASP A 1 171 ? 1.587 -12.817 14.912 1.00 53.72 171 ASP A C 1
ATOM 1261 O O . ASP A 1 171 ? 1.681 -13.337 13.801 1.00 53.72 171 ASP A O 1
ATOM 1265 N N . THR A 1 172 ? 1.143 -11.565 15.051 1.00 52.78 172 THR A N 1
ATOM 1266 C CA . THR A 1 172 ? 0.733 -10.732 13.905 1.00 52.78 172 THR A CA 1
ATOM 1267 C C . THR A 1 172 ? 1.941 -10.301 13.060 1.00 52.78 172 THR A C 1
ATOM 1269 O O . THR A 1 172 ? 1.852 -10.249 11.835 1.00 52.78 172 THR A O 1
ATOM 1272 N N . ALA A 1 173 ? 3.091 -10.042 13.691 1.00 50.38 173 ALA A N 1
ATOM 1273 C CA . ALA A 1 173 ? 4.356 -9.784 13.002 1.00 50.38 173 ALA A CA 1
ATOM 1274 C C . ALA A 1 173 ? 4.952 -11.055 12.365 1.00 50.38 173 ALA A C 1
ATOM 1276 O O . ALA A 1 173 ? 5.632 -10.974 11.344 1.00 50.38 173 ALA A O 1
ATOM 1277 N N . SER A 1 174 ? 4.659 -12.236 12.917 1.00 52.28 174 SER A N 1
ATOM 1278 C CA . SER A 1 174 ? 5.143 -13.525 12.416 1.00 52.28 174 SER A CA 1
ATOM 1279 C C . SER A 1 174 ? 4.514 -13.933 11.082 1.00 52.28 174 SER A C 1
ATOM 1281 O O . SER A 1 174 ? 5.128 -14.689 10.334 1.00 52.28 174 SER A O 1
ATOM 1283 N N . GLY A 1 175 ? 3.368 -13.346 10.713 1.00 50.94 175 GLY A N 1
ATOM 1284 C CA . GLY A 1 175 ? 2.812 -13.460 9.359 1.00 50.94 175 GLY A CA 1
ATOM 1285 C C . GLY A 1 175 ? 3.734 -12.897 8.266 1.00 50.94 175 GLY A C 1
ATOM 1286 O O . GLY A 1 175 ? 3.600 -13.270 7.106 1.00 50.94 175 GLY A O 1
ATOM 1287 N N . LEU A 1 176 ? 4.701 -12.046 8.633 1.00 56.00 176 LEU A N 1
ATOM 1288 C CA . LEU A 1 176 ? 5.777 -11.567 7.757 1.00 56.00 176 LEU A CA 1
ATOM 1289 C C . LEU A 1 176 ? 7.089 -12.348 7.944 1.00 56.00 176 LEU A C 1
ATOM 1291 O O . LEU A 1 176 ? 7.981 -12.239 7.109 1.00 56.00 176 LEU A O 1
ATOM 1295 N N . ALA A 1 177 ? 7.226 -13.126 9.023 1.00 55.25 177 ALA A N 1
ATOM 1296 C CA . ALA A 1 177 ? 8.444 -13.875 9.342 1.00 55.25 177 ALA A CA 1
ATOM 1297 C C . ALA A 1 177 ? 8.603 -15.164 8.515 1.00 55.25 177 ALA A C 1
ATOM 1299 O O . ALA A 1 177 ? 9.707 -15.698 8.447 1.00 55.25 177 ALA A O 1
ATOM 1300 N N . ASP A 1 178 ? 7.528 -15.638 7.877 1.00 52.12 178 ASP A N 1
ATOM 1301 C CA . ASP A 1 178 ? 7.555 -16.776 6.943 1.00 52.12 178 ASP A CA 1
ATOM 1302 C C . ASP A 1 178 ? 7.754 -16.345 5.476 1.00 52.12 178 ASP A C 1
ATOM 1304 O O . ASP A 1 178 ? 7.820 -17.171 4.567 1.00 52.12 178 ASP A O 1
ATOM 1308 N N . ILE A 1 179 ? 7.895 -15.039 5.217 1.00 53.78 179 ILE A N 1
ATOM 1309 C CA . ILE A 1 179 ? 8.395 -14.576 3.925 1.00 53.78 179 ILE A CA 1
ATOM 1310 C C . ILE A 1 179 ? 9.896 -14.847 3.923 1.00 53.78 179 ILE A C 1
ATOM 1312 O O . ILE A 1 179 ? 10.674 -14.124 4.548 1.00 53.78 179 ILE A O 1
ATOM 1316 N N . GLN A 1 180 ? 10.308 -15.902 3.220 1.00 53.94 180 GLN A N 1
ATOM 1317 C CA . GLN A 1 180 ? 11.707 -16.102 2.859 1.00 53.94 180 GLN A CA 1
ATOM 1318 C C . GLN A 1 180 ? 12.132 -14.942 1.955 1.00 53.94 180 GLN A C 1
ATOM 1320 O O . GLN A 1 180 ? 11.996 -14.995 0.735 1.00 53.94 180 GLN A O 1
ATOM 1325 N N . VAL A 1 181 ? 12.599 -13.853 2.565 1.00 54.84 181 VAL A N 1
ATOM 1326 C CA . VAL A 1 181 ? 13.266 -12.768 1.852 1.00 54.84 181 VAL A CA 1
ATOM 1327 C C . VAL A 1 181 ? 14.611 -13.329 1.418 1.00 54.84 181 VAL A C 1
ATOM 1329 O O . VAL A 1 181 ? 15.580 -13.324 2.176 1.00 54.84 181 VAL A O 1
ATOM 1332 N N . GLU A 1 182 ? 14.636 -13.904 0.219 1.00 62.41 182 GLU A N 1
ATOM 1333 C CA . GLU A 1 182 ? 15.875 -14.316 -0.421 1.00 62.41 182 GLU A CA 1
ATOM 1334 C C . GLU A 1 182 ? 16.801 -13.100 -0.496 1.00 62.41 182 GLU A C 1
ATOM 1336 O O . GLU A 1 182 ? 16.371 -11.996 -0.852 1.00 62.41 182 GLU A O 1
ATOM 1341 N N . ASN A 1 183 ? 18.056 -13.275 -0.084 1.00 60.81 183 ASN A N 1
ATOM 1342 C CA . ASN A 1 183 ? 19.007 -12.181 -0.081 1.00 60.81 183 ASN A CA 1
ATOM 1343 C C . ASN A 1 183 ? 19.292 -11.793 -1.538 1.00 60.81 183 ASN A C 1
ATOM 1345 O O . ASN A 1 183 ? 19.935 -12.535 -2.279 1.00 60.81 183 ASN A O 1
ATOM 1349 N N . LEU A 1 184 ? 18.767 -10.640 -1.958 1.00 60.28 184 LEU A N 1
ATOM 1350 C CA . LEU A 1 184 ? 18.850 -10.141 -3.334 1.00 60.28 184 LEU A CA 1
ATOM 1351 C C . LEU A 1 184 ? 20.303 -9.987 -3.818 1.00 60.28 184 LEU A C 1
ATOM 1353 O O . LEU A 1 184 ? 20.543 -10.042 -5.026 1.00 60.28 184 LEU A O 1
ATOM 1357 N N . ASP A 1 185 ? 21.259 -9.866 -2.891 1.00 65.25 185 ASP A N 1
ATOM 1358 C CA . ASP A 1 185 ? 22.694 -9.779 -3.172 1.00 65.25 185 ASP A CA 1
ATOM 1359 C C . ASP A 1 185 ? 23.263 -11.103 -3.725 1.00 65.25 185 ASP A C 1
ATOM 1361 O O . ASP A 1 185 ? 24.258 -11.104 -4.451 1.00 65.25 185 ASP A O 1
ATOM 1365 N N . GLU A 1 186 ? 22.623 -12.239 -3.423 1.00 74.19 186 GLU A N 1
ATOM 1366 C CA . GLU A 1 186 ? 23.021 -13.573 -3.898 1.00 74.19 186 GLU A CA 1
ATOM 1367 C C . GLU A 1 186 ? 22.380 -13.935 -5.250 1.00 74.19 186 GLU A C 1
ATOM 1369 O O . GLU A 1 186 ? 22.821 -14.865 -5.934 1.00 74.19 186 GLU A O 1
ATOM 1374 N N . VAL A 1 187 ? 21.369 -13.178 -5.690 1.00 82.44 187 VAL A N 1
ATOM 1375 C CA . VAL A 1 187 ? 20.686 -13.420 -6.964 1.00 82.44 187 VAL A CA 1
ATOM 1376 C C . VAL A 1 187 ? 21.578 -12.969 -8.121 1.00 82.44 187 VAL A C 1
ATOM 1378 O O . VAL A 1 187 ? 21.933 -11.794 -8.249 1.00 82.44 187 VAL A O 1
ATOM 1381 N N . SER A 1 188 ? 21.930 -13.907 -9.004 1.00 89.94 188 SER A N 1
ATOM 1382 C CA . SER A 1 188 ? 22.764 -13.621 -10.176 1.00 89.94 188 SER A CA 1
ATOM 1383 C C . SER A 1 188 ? 22.042 -12.730 -11.199 1.00 89.94 188 SER A C 1
ATOM 1385 O O . SER A 1 188 ? 20.827 -12.849 -11.379 1.00 89.94 188 SER A O 1
ATOM 1387 N N . ASN A 1 189 ? 22.789 -11.895 -11.937 1.00 92.19 189 ASN A N 1
ATOM 1388 C CA . ASN A 1 189 ? 22.221 -11.076 -13.021 1.00 92.19 189 ASN A CA 1
ATOM 1389 C C . ASN A 1 189 ? 21.499 -11.949 -14.065 1.00 92.19 189 ASN A C 1
ATOM 1391 O O . ASN A 1 189 ? 20.436 -11.577 -14.542 1.00 92.19 189 ASN A O 1
ATOM 1395 N N . GLN A 1 190 ? 22.014 -13.153 -14.348 1.00 91.81 190 GLN A N 1
ATOM 1396 C CA . GLN A 1 190 ? 21.402 -14.098 -15.288 1.00 91.81 190 GLN A CA 1
ATOM 1397 C C . GLN A 1 190 ? 20.038 -14.609 -14.802 1.00 91.81 190 GLN A C 1
ATOM 1399 O O . GLN A 1 190 ? 19.108 -14.770 -15.593 1.00 91.81 190 GLN A O 1
ATOM 1404 N N . THR A 1 191 ? 19.900 -14.850 -13.497 1.00 92.00 191 THR A N 1
ATOM 1405 C CA . THR A 1 191 ? 18.611 -15.205 -12.893 1.00 92.00 191 THR A CA 1
ATOM 1406 C C . THR A 1 191 ? 17.632 -14.046 -13.038 1.00 92.00 191 THR A C 1
ATOM 1408 O O . THR A 1 191 ? 16.489 -14.251 -13.440 1.00 92.00 191 THR A O 1
ATOM 1411 N N . LEU A 1 192 ? 18.090 -12.823 -12.759 1.00 91.38 192 LEU A N 1
ATOM 1412 C CA . LEU A 1 192 ? 17.255 -11.630 -12.835 1.00 91.38 192 LEU A CA 1
ATOM 1413 C C . LEU A 1 192 ? 16.792 -11.352 -14.274 1.00 91.38 192 LEU A C 1
ATOM 1415 O O . LEU A 1 192 ? 15.611 -11.094 -14.498 1.00 91.38 192 LEU A O 1
ATOM 1419 N N . GLU A 1 193 ? 17.683 -11.508 -15.257 1.00 93.62 193 GLU A N 1
ATOM 1420 C CA . GLU A 1 193 ? 17.351 -11.457 -16.685 1.00 93.62 193 GLU A CA 1
ATOM 1421 C C . GLU A 1 193 ? 16.289 -12.495 -17.061 1.00 93.62 193 GLU A C 1
ATOM 1423 O O . GLU A 1 193 ? 15.321 -12.159 -17.743 1.00 93.62 193 GLU A O 1
ATOM 1428 N N . ALA A 1 194 ? 16.433 -13.741 -16.597 1.00 93.00 194 ALA A N 1
ATOM 1429 C CA . ALA A 1 194 ? 15.482 -14.808 -16.896 1.00 93.00 194 ALA A CA 1
ATOM 1430 C C . ALA A 1 194 ? 14.084 -14.511 -16.329 1.00 93.00 194 ALA A C 1
ATOM 1432 O O . ALA A 1 194 ? 13.084 -14.706 -17.021 1.00 93.00 194 ALA A O 1
ATOM 1433 N N . VAL A 1 195 ? 14.006 -13.990 -15.100 1.00 91.31 195 VAL A N 1
ATOM 1434 C CA . VAL A 1 195 ? 12.733 -13.601 -14.476 1.00 91.31 195 VAL A CA 1
ATOM 1435 C C . VAL A 1 195 ? 12.103 -12.420 -15.213 1.00 91.31 195 VAL A C 1
ATOM 1437 O O . VAL A 1 195 ? 10.909 -12.453 -15.508 1.00 91.31 195 VAL A O 1
ATOM 1440 N N . ILE A 1 196 ? 12.891 -11.399 -15.558 1.00 93.81 196 ILE A N 1
ATOM 1441 C CA . ILE A 1 196 ? 12.413 -10.241 -16.325 1.00 93.81 196 ILE A CA 1
ATOM 1442 C C . ILE A 1 196 ? 11.907 -10.670 -17.704 1.00 93.81 196 ILE A C 1
ATOM 1444 O O . ILE A 1 196 ? 10.862 -10.195 -18.146 1.00 93.81 196 ILE A O 1
ATOM 1448 N N . ALA A 1 197 ? 12.620 -11.572 -18.379 1.00 92.50 197 ALA A N 1
ATOM 1449 C CA . ALA A 1 197 ? 12.223 -12.092 -19.681 1.00 92.50 197 ALA A CA 1
ATOM 1450 C C . ALA A 1 197 ? 10.925 -12.908 -19.601 1.00 92.50 197 ALA A C 1
ATOM 1452 O O . ALA A 1 197 ? 10.061 -12.763 -20.462 1.00 92.50 197 ALA A O 1
ATOM 1453 N N . ALA A 1 198 ? 10.759 -13.721 -18.555 1.00 93.31 198 ALA A N 1
ATOM 1454 C CA . ALA A 1 198 ? 9.550 -14.514 -18.341 1.00 93.31 198 ALA A CA 1
ATOM 1455 C C . ALA A 1 198 ? 8.312 -13.666 -17.995 1.00 93.31 198 ALA A C 1
ATOM 1457 O O . ALA A 1 198 ? 7.192 -14.127 -18.185 1.00 93.31 198 ALA A O 1
ATOM 1458 N N . ASN A 1 199 ? 8.508 -12.439 -17.502 1.00 91.94 199 ASN A N 1
ATOM 1459 C CA . ASN A 1 199 ? 7.446 -11.548 -17.030 1.00 91.94 199 ASN A CA 1
ATOM 1460 C C . ASN A 1 199 ? 7.437 -10.212 -17.783 1.00 91.94 199 ASN A C 1
ATOM 1462 O O . ASN A 1 199 ? 7.098 -9.174 -17.213 1.00 91.94 199 ASN A O 1
ATOM 1466 N N . ALA A 1 200 ? 7.851 -10.216 -19.051 1.00 85.81 200 ALA A N 1
ATOM 1467 C CA . ALA A 1 200 ? 8.025 -8.988 -19.818 1.00 85.81 200 ALA A CA 1
ATOM 1468 C C . ALA A 1 200 ? 6.731 -8.166 -19.948 1.00 85.81 200 ALA A C 1
ATOM 1470 O O . ALA A 1 200 ? 6.813 -6.941 -19.975 1.00 85.81 200 ALA A O 1
ATOM 1471 N N . ASP A 1 201 ? 5.579 -8.840 -19.952 1.00 85.06 201 ASP A N 1
ATOM 1472 C CA . ASP A 1 201 ? 4.253 -8.240 -20.127 1.00 85.06 201 ASP A CA 1
ATOM 1473 C C . ASP A 1 201 ? 3.619 -7.763 -18.805 1.00 85.06 201 ASP A C 1
ATOM 1475 O O . ASP A 1 201 ? 2.515 -7.222 -18.801 1.00 85.06 201 ASP A O 1
ATOM 1479 N N . HIS A 1 202 ? 4.283 -7.971 -17.661 1.00 84.88 202 HIS A N 1
ATOM 1480 C CA . HIS A 1 202 ? 3.738 -7.590 -16.360 1.00 84.88 202 HIS A CA 1
ATOM 1481 C C . HIS A 1 202 ? 4.126 -6.152 -15.974 1.00 84.88 202 HIS A C 1
ATOM 1483 O O . HIS A 1 202 ? 5.318 -5.838 -15.909 1.00 84.88 202 HIS A O 1
ATOM 1489 N N . PRO A 1 203 ? 3.161 -5.292 -15.585 1.00 76.88 203 PRO A N 1
ATOM 1490 C CA . PRO A 1 203 ? 3.419 -3.877 -15.288 1.00 76.88 203 PRO A CA 1
ATOM 1491 C C . PRO A 1 203 ? 4.337 -3.669 -14.073 1.00 76.88 203 PRO A C 1
ATOM 1493 O O . PRO A 1 203 ? 5.015 -2.653 -13.957 1.00 76.88 203 PRO A O 1
ATOM 1496 N N . GLN A 1 204 ? 4.416 -4.653 -13.175 1.00 84.81 204 GLN A N 1
ATOM 1497 C CA . GLN A 1 204 ? 5.227 -4.578 -11.956 1.00 84.81 204 GLN A CA 1
ATOM 1498 C C . GLN A 1 204 ? 6.718 -4.900 -12.185 1.00 84.81 204 GLN A C 1
ATOM 1500 O O . GLN A 1 204 ? 7.518 -4.799 -11.255 1.00 84.81 204 GLN A O 1
ATOM 1505 N N . ILE A 1 205 ? 7.132 -5.264 -13.409 1.00 92.38 205 ILE A N 1
ATOM 1506 C CA . ILE A 1 205 ? 8.520 -5.667 -13.698 1.00 92.38 205 ILE A CA 1
ATOM 1507 C C . ILE A 1 205 ? 9.498 -4.482 -13.791 1.00 92.38 205 ILE A C 1
ATOM 1509 O O . ILE A 1 205 ? 10.715 -4.676 -13.761 1.00 92.38 205 ILE A O 1
ATOM 1513 N N . SER A 1 206 ? 8.993 -3.250 -13.908 1.00 93.12 206 SER A N 1
ATOM 1514 C CA . SER A 1 206 ? 9.798 -2.044 -14.138 1.00 93.12 206 SER A CA 1
ATOM 1515 C C . SER A 1 206 ? 10.802 -1.767 -13.016 1.00 93.12 206 SER A C 1
ATOM 1517 O O . SER A 1 206 ? 11.949 -1.423 -13.295 1.00 93.12 206 SER A O 1
ATOM 1519 N N . GLY A 1 207 ? 10.423 -2.008 -11.756 1.00 92.00 207 GLY A N 1
ATOM 1520 C CA . GLY A 1 207 ? 11.338 -1.871 -10.618 1.00 92.00 207 GLY A CA 1
ATOM 1521 C C . GLY A 1 207 ? 12.499 -2.867 -10.681 1.00 92.00 207 GLY A C 1
ATOM 1522 O O . GLY A 1 207 ? 13.649 -2.502 -10.451 1.00 92.00 207 GLY A O 1
ATOM 1523 N N . MET A 1 208 ? 12.215 -4.109 -11.079 1.00 92.88 208 MET A N 1
ATOM 1524 C CA . MET A 1 208 ? 13.230 -5.154 -11.216 1.00 92.88 208 MET A CA 1
ATOM 1525 C C . MET A 1 208 ? 14.168 -4.893 -12.401 1.00 92.88 208 MET A C 1
ATOM 1527 O O . MET A 1 208 ? 15.377 -5.093 -12.288 1.00 92.88 208 MET A O 1
ATOM 1531 N N . ARG A 1 209 ? 13.632 -4.376 -13.517 1.00 95.12 209 ARG A N 1
ATOM 1532 C CA . ARG A 1 209 ? 14.437 -3.905 -14.655 1.00 95.12 209 ARG A CA 1
ATOM 1533 C C . ARG A 1 209 ? 15.378 -2.776 -14.252 1.00 95.12 209 ARG A C 1
ATOM 1535 O O . ARG A 1 209 ? 16.541 -2.820 -14.633 1.00 95.12 209 ARG A O 1
ATOM 1542 N N . LEU A 1 210 ? 14.895 -1.802 -13.479 1.00 95.88 210 LEU A N 1
ATOM 1543 C CA . LEU A 1 210 ? 15.710 -0.681 -13.015 1.00 95.88 210 LEU A CA 1
ATOM 1544 C C . LEU A 1 210 ? 16.859 -1.161 -12.117 1.00 95.88 210 LEU A C 1
ATOM 1546 O O . LEU A 1 210 ? 18.010 -0.827 -12.375 1.00 95.88 210 LEU A O 1
ATOM 1550 N N . ALA A 1 211 ? 16.564 -2.034 -11.150 1.00 94.69 211 ALA A N 1
ATOM 1551 C CA . ALA A 1 211 ? 17.579 -2.612 -10.271 1.00 94.69 211 ALA A CA 1
ATOM 1552 C C . ALA A 1 211 ? 18.650 -3.407 -11.044 1.00 94.69 211 ALA A C 1
ATOM 1554 O O . ALA A 1 211 ? 19.841 -3.271 -10.770 1.00 94.69 211 ALA A O 1
ATOM 1555 N N . LEU A 1 212 ? 18.254 -4.212 -12.039 1.00 95.50 212 LEU A N 1
ATOM 1556 C CA . LEU A 1 212 ? 19.212 -4.916 -12.899 1.00 95.50 212 LEU A CA 1
ATOM 1557 C C . LEU A 1 212 ? 20.056 -3.942 -13.739 1.00 95.50 212 LEU A C 1
ATOM 1559 O O . LEU A 1 212 ? 21.261 -4.141 -13.890 1.00 95.50 212 LEU A O 1
ATOM 1563 N N . ALA A 1 213 ? 19.439 -2.882 -14.269 1.00 97.44 213 ALA A N 1
ATOM 1564 C CA . ALA A 1 213 ? 20.140 -1.851 -15.030 1.00 97.44 213 ALA A CA 1
ATOM 1565 C C . ALA A 1 213 ? 21.214 -1.153 -14.182 1.00 97.44 213 ALA A C 1
ATOM 1567 O O . ALA A 1 213 ? 22.340 -0.977 -14.649 1.00 97.44 213 ALA A O 1
ATOM 1568 N N . ASP A 1 214 ? 20.887 -0.816 -12.930 1.00 96.56 214 ASP A N 1
ATOM 1569 C CA . ASP A 1 214 ? 21.817 -0.207 -11.978 1.00 96.56 214 ASP A CA 1
ATOM 1570 C C . ASP A 1 214 ? 23.008 -1.123 -11.681 1.00 96.56 214 ASP A C 1
ATOM 1572 O O . ASP A 1 214 ? 24.149 -0.662 -11.740 1.00 96.56 214 ASP A O 1
ATOM 1576 N N . ARG A 1 215 ? 22.775 -2.428 -11.479 1.00 95.25 215 ARG A N 1
ATOM 1577 C CA . ARG A 1 215 ? 23.853 -3.419 -11.301 1.00 95.25 215 ARG A CA 1
ATOM 1578 C C . ARG A 1 215 ? 24.797 -3.450 -12.502 1.00 95.25 215 ARG A C 1
ATOM 1580 O O . ARG A 1 215 ? 26.009 -3.334 -12.341 1.00 95.25 215 ARG A O 1
ATOM 1587 N N . TYR A 1 216 ? 24.258 -3.528 -13.720 1.00 96.69 216 TYR A N 1
ATOM 1588 C CA . TYR A 1 216 ? 25.092 -3.507 -14.925 1.00 96.69 216 TYR A CA 1
ATOM 1589 C C . TYR A 1 216 ? 25.838 -2.188 -15.117 1.00 96.69 216 TYR A C 1
ATOM 1591 O O . TYR A 1 216 ? 26.967 -2.192 -15.608 1.00 96.69 216 TYR A O 1
ATOM 1599 N N . ARG A 1 217 ? 25.236 -1.057 -14.739 1.00 96.56 217 ARG A N 1
ATOM 1600 C CA . ARG A 1 217 ? 25.900 0.249 -14.771 1.00 96.56 217 ARG A CA 1
ATOM 1601 C C . ARG A 1 217 ? 27.070 0.293 -13.789 1.00 96.56 217 ARG A C 1
ATOM 1603 O O . ARG A 1 217 ? 28.138 0.762 -14.165 1.00 96.56 217 ARG A O 1
ATOM 1610 N N . GLU A 1 218 ? 26.899 -0.208 -12.571 1.00 94.88 218 GLU A N 1
ATOM 1611 C CA . GLU A 1 218 ? 27.963 -0.277 -11.559 1.00 94.88 218 GLU A CA 1
ATOM 1612 C C . GLU A 1 218 ? 29.111 -1.209 -11.971 1.00 94.88 218 GLU A C 1
ATOM 1614 O O . GLU A 1 218 ? 30.275 -0.915 -11.706 1.00 94.88 218 GLU A O 1
ATOM 1619 N N . GLU A 1 219 ? 28.804 -2.283 -12.701 1.00 94.62 219 GLU A N 1
ATOM 1620 C CA . GLU A 1 219 ? 29.795 -3.164 -13.334 1.00 94.62 219 GLU A CA 1
ATOM 1621 C C . GLU A 1 219 ? 30.493 -2.526 -14.556 1.00 94.62 219 GLU A C 1
ATOM 1623 O O . GLU A 1 219 ? 31.428 -3.108 -15.110 1.00 94.62 219 GLU A O 1
ATOM 1628 N N . GLY A 1 220 ? 30.042 -1.353 -15.019 1.00 94.56 220 GLY A N 1
ATOM 1629 C CA . GLY A 1 220 ? 30.517 -0.706 -16.248 1.00 94.56 220 GLY A CA 1
ATOM 1630 C C . GLY A 1 220 ? 30.024 -1.376 -17.540 1.00 94.56 220 GLY A C 1
ATOM 1631 O O . GLY A 1 220 ? 30.486 -1.055 -18.636 1.00 94.56 220 GLY A O 1
ATOM 1632 N N . ASN A 1 221 ? 29.076 -2.312 -17.453 1.00 95.75 221 ASN A N 1
ATOM 1633 C CA . ASN A 1 221 ? 28.499 -3.015 -18.595 1.00 95.75 221 ASN A CA 1
ATOM 1634 C C . ASN A 1 221 ? 27.302 -2.245 -19.181 1.00 95.75 221 ASN A C 1
ATOM 1636 O O . ASN A 1 221 ? 26.153 -2.690 -19.151 1.00 95.75 221 ASN A O 1
ATOM 1640 N N . TYR A 1 222 ? 27.570 -1.078 -19.771 1.00 95.38 222 TYR A N 1
ATOM 1641 C CA . TYR A 1 222 ? 26.521 -0.199 -20.311 1.00 95.38 222 TYR A CA 1
ATOM 1642 C C . TYR A 1 222 ? 25.718 -0.820 -21.453 1.00 95.38 222 TYR A C 1
ATOM 1644 O O . TYR A 1 222 ? 24.546 -0.497 -21.629 1.00 95.38 222 TYR A O 1
ATOM 1652 N N . ARG A 1 223 ? 26.314 -1.765 -22.192 1.00 95.19 223 ARG A N 1
ATOM 1653 C CA . ARG A 1 223 ? 25.612 -2.523 -23.234 1.00 95.19 223 ARG A CA 1
ATOM 1654 C C . ARG A 1 223 ? 24.455 -3.338 -22.656 1.00 95.19 223 ARG A C 1
ATOM 1656 O O . ARG A 1 223 ? 23.409 -3.406 -23.293 1.00 95.19 223 ARG A O 1
ATOM 1663 N N . ALA A 1 224 ? 24.657 -3.955 -21.494 1.00 95.69 224 ALA A N 1
ATOM 1664 C CA . ALA A 1 224 ? 23.618 -4.711 -20.807 1.00 95.69 224 ALA A CA 1
ATOM 1665 C C . ALA A 1 224 ? 22.656 -3.789 -20.041 1.00 95.69 224 ALA A C 1
ATOM 1667 O O . ALA A 1 224 ? 21.455 -4.025 -20.059 1.00 95.69 224 ALA A O 1
ATOM 1668 N N . ALA A 1 225 ? 23.143 -2.690 -19.452 1.00 97.25 225 ALA A N 1
ATOM 1669 C CA . ALA A 1 225 ? 22.300 -1.741 -18.714 1.00 97.25 225 ALA A CA 1
ATOM 1670 C C . ALA A 1 225 ? 21.275 -1.006 -19.604 1.00 97.25 225 ALA A C 1
ATOM 1672 O O . ALA A 1 225 ? 20.107 -0.869 -19.236 1.00 97.25 225 ALA A O 1
ATOM 1673 N N . PHE A 1 226 ? 21.703 -0.543 -20.785 1.00 97.25 226 PHE A N 1
ATOM 1674 C CA . PHE A 1 226 ? 20.902 0.289 -21.692 1.00 97.25 226 PHE A CA 1
ATOM 1675 C C . PHE A 1 226 ? 19.491 -0.253 -21.997 1.00 97.25 226 PHE A C 1
ATOM 1677 O O . PHE A 1 226 ? 18.528 0.483 -21.767 1.00 97.25 226 PHE A O 1
ATOM 1684 N N . PRO A 1 227 ? 19.311 -1.501 -22.483 1.00 96.94 227 PRO A N 1
ATOM 1685 C CA . PRO A 1 227 ? 17.981 -2.003 -22.831 1.00 96.94 227 PRO A CA 1
ATOM 1686 C C . PRO A 1 227 ? 17.025 -2.059 -21.633 1.00 96.94 227 PRO A C 1
ATOM 1688 O O . PRO A 1 227 ? 15.814 -1.941 -21.816 1.00 96.94 227 PRO A O 1
ATOM 1691 N N . HIS A 1 228 ? 17.538 -2.207 -20.408 1.00 96.88 228 HIS A N 1
ATOM 1692 C CA . HIS A 1 228 ? 16.706 -2.222 -19.209 1.00 96.88 228 HIS A CA 1
ATOM 1693 C C . HIS A 1 228 ? 16.232 -0.824 -18.816 1.00 96.88 228 HIS A C 1
ATOM 1695 O O . HIS A 1 228 ? 15.037 -0.657 -18.572 1.00 96.88 228 HIS A O 1
ATOM 1701 N N . TYR A 1 229 ? 17.113 0.182 -18.816 1.00 97.81 229 TYR A N 1
ATOM 1702 C CA . TYR A 1 229 ? 16.675 1.559 -18.577 1.00 97.81 229 TYR A CA 1
ATOM 1703 C C . TYR A 1 229 ? 15.711 2.044 -19.665 1.00 97.81 229 TYR A C 1
ATOM 1705 O O . TYR A 1 229 ? 14.683 2.635 -19.344 1.00 97.81 229 TYR A O 1
ATOM 1713 N N . LEU A 1 230 ? 15.992 1.751 -20.940 1.00 96.88 230 LEU A N 1
ATOM 1714 C CA . LEU A 1 230 ? 15.119 2.159 -22.042 1.00 96.88 230 LEU A CA 1
ATOM 1715 C C . LEU A 1 230 ? 13.712 1.565 -21.896 1.00 96.88 230 LEU A C 1
ATOM 1717 O O . LEU A 1 230 ? 12.731 2.298 -21.970 1.00 96.88 230 LEU A O 1
ATOM 1721 N N . ALA A 1 231 ? 13.614 0.269 -21.586 1.00 95.38 231 ALA A N 1
ATOM 1722 C CA . ALA A 1 231 ? 12.329 -0.393 -21.378 1.00 95.38 231 ALA A CA 1
ATOM 1723 C C . ALA A 1 231 ? 11.506 0.229 -20.234 1.00 95.38 231 ALA A C 1
ATOM 1725 O O . ALA A 1 231 ? 10.282 0.271 -20.315 1.00 95.38 231 ALA A O 1
ATOM 1726 N N . VAL A 1 232 ? 12.153 0.712 -19.166 1.00 96.31 232 VAL A N 1
ATOM 1727 C CA . VAL A 1 232 ? 11.458 1.392 -18.058 1.00 96.31 232 VAL A CA 1
ATOM 1728 C C . VAL A 1 232 ? 11.045 2.810 -18.451 1.00 96.31 232 VAL A C 1
ATOM 1730 O O . VAL A 1 232 ? 9.928 3.219 -18.143 1.00 96.31 232 VAL A O 1
ATOM 1733 N N . ALA A 1 233 ? 11.910 3.548 -19.148 1.00 96.44 233 ALA A N 1
ATOM 1734 C CA . ALA A 1 233 ? 11.620 4.906 -19.602 1.00 96.44 233 ALA A CA 1
ATOM 1735 C C . ALA A 1 233 ? 10.454 4.953 -20.609 1.00 96.44 233 ALA A C 1
ATOM 1737 O O . ALA A 1 233 ? 9.646 5.879 -20.567 1.00 96.44 233 ALA A O 1
ATOM 1738 N N . GLU A 1 234 ? 10.347 3.946 -21.481 1.00 94.00 234 GLU A N 1
ATOM 1739 C CA . GLU A 1 234 ? 9.305 3.837 -22.513 1.00 94.00 234 GLU A CA 1
ATOM 1740 C C . GLU A 1 234 ? 8.029 3.122 -22.039 1.00 94.00 234 GLU A C 1
ATOM 1742 O O . GLU A 1 234 ? 7.025 3.126 -22.748 1.00 94.00 234 GLU A O 1
ATOM 1747 N N . SER A 1 235 ? 8.043 2.510 -20.853 1.00 92.12 235 SER A N 1
ATOM 1748 C CA . SER A 1 235 ? 6.888 1.783 -20.316 1.00 92.12 235 SER A CA 1
ATOM 1749 C C . SER A 1 235 ? 5.690 2.713 -20.113 1.00 92.12 235 SER A C 1
ATOM 1751 O O . SER A 1 235 ? 5.828 3.799 -19.557 1.00 92.12 235 SER A O 1
ATOM 1753 N N . GLU A 1 236 ? 4.483 2.295 -20.491 1.00 90.81 236 GLU A N 1
ATOM 1754 C CA . GLU A 1 236 ? 3.271 3.067 -20.183 1.00 90.81 236 GLU A CA 1
ATOM 1755 C C . GLU A 1 236 ? 2.924 2.967 -18.690 1.00 90.81 236 GLU A C 1
ATOM 1757 O O . GLU A 1 236 ? 2.683 3.991 -18.046 1.00 90.81 236 GLU A O 1
ATOM 1762 N N . ASP A 1 237 ? 3.049 1.765 -18.127 1.00 90.38 237 ASP A N 1
ATOM 1763 C CA . ASP A 1 237 ? 2.605 1.419 -16.773 1.00 90.38 237 ASP A CA 1
ATOM 1764 C C . ASP A 1 237 ? 3.602 1.764 -15.656 1.00 90.38 237 ASP A C 1
ATOM 1766 O O . ASP A 1 237 ? 3.225 1.810 -14.482 1.00 90.38 237 ASP A O 1
ATOM 1770 N N . ALA A 1 238 ? 4.879 2.006 -15.981 1.00 90.19 238 ALA A N 1
ATOM 1771 C CA . ALA A 1 238 ? 5.885 2.280 -14.959 1.00 90.19 238 ALA A CA 1
ATOM 1772 C C . ALA A 1 238 ? 5.557 3.571 -14.169 1.00 90.19 238 ALA A C 1
ATOM 1774 O O . ALA A 1 238 ? 5.247 4.609 -14.772 1.00 90.19 238 ALA A O 1
ATOM 1775 N N . PRO A 1 239 ? 5.683 3.562 -12.825 1.00 92.81 239 PRO A N 1
ATOM 1776 C CA . PRO A 1 239 ? 5.526 4.757 -12.002 1.00 92.81 239 PRO A CA 1
ATOM 1777 C C . PRO A 1 239 ? 6.437 5.897 -12.466 1.00 92.81 239 PRO A C 1
ATOM 1779 O O . PRO A 1 239 ? 7.592 5.668 -12.829 1.00 92.81 239 PRO A O 1
ATOM 1782 N N . SER A 1 240 ? 5.956 7.141 -12.381 1.00 92.50 240 SER A N 1
ATOM 1783 C CA . SER A 1 240 ? 6.701 8.327 -12.832 1.00 92.50 240 SER A CA 1
ATOM 1784 C C . SER A 1 240 ? 8.112 8.395 -12.245 1.00 92.50 240 SER A C 1
ATOM 1786 O O . SER A 1 240 ? 9.069 8.568 -12.990 1.00 92.50 240 SER A O 1
ATOM 1788 N N . GLY A 1 241 ? 8.271 8.146 -10.942 1.00 93.88 241 GLY A N 1
ATOM 1789 C CA . GLY A 1 241 ? 9.586 8.136 -10.291 1.00 93.88 241 GLY A CA 1
ATOM 1790 C C . GLY A 1 241 ? 10.573 7.117 -10.879 1.00 93.88 241 GLY A C 1
ATOM 1791 O O . GLY A 1 241 ? 11.766 7.397 -10.950 1.00 93.88 241 GLY A O 1
ATOM 1792 N N . GLN A 1 242 ? 10.094 5.964 -11.359 1.00 95.75 242 GLN A N 1
ATOM 1793 C CA . GLN A 1 242 ? 10.950 4.961 -12.003 1.00 95.75 242 GLN A CA 1
ATOM 1794 C C . GLN A 1 242 ? 11.351 5.384 -13.420 1.00 95.75 242 GLN A C 1
ATOM 1796 O O . GLN A 1 242 ? 12.481 5.129 -13.828 1.00 95.75 242 GLN A O 1
ATOM 1801 N N . LYS A 1 243 ? 10.470 6.081 -14.149 1.00 96.19 243 LYS A N 1
ATOM 1802 C CA . LYS A 1 243 ? 10.793 6.674 -15.458 1.00 96.19 243 LYS A CA 1
ATOM 1803 C C . LYS A 1 243 ? 11.869 7.751 -15.333 1.00 96.19 243 LYS A C 1
ATOM 1805 O O . LYS A 1 243 ? 12.833 7.728 -16.092 1.00 96.19 243 LYS A O 1
ATOM 1810 N N . VAL A 1 244 ? 11.747 8.628 -14.332 1.00 97.06 244 VAL A N 1
ATOM 1811 C CA . VAL A 1 244 ? 12.767 9.642 -14.005 1.00 97.06 244 VAL A CA 1
ATOM 1812 C C . VAL A 1 244 ? 14.108 8.973 -13.709 1.00 97.06 244 VAL A C 1
ATOM 1814 O O . VAL A 1 244 ? 15.127 9.339 -14.291 1.00 97.06 244 VAL A O 1
ATOM 1817 N N . ALA A 1 245 ? 14.112 7.947 -12.852 1.00 97.44 245 ALA A N 1
ATOM 1818 C CA . ALA A 1 245 ? 15.326 7.206 -12.522 1.00 97.44 245 ALA A CA 1
ATOM 1819 C C . ALA A 1 245 ? 15.946 6.524 -13.753 1.00 97.44 245 ALA A C 1
ATOM 1821 O O . ALA A 1 245 ? 17.162 6.557 -13.930 1.00 97.44 245 ALA A O 1
ATOM 1822 N N . ALA A 1 246 ? 15.121 5.962 -14.638 1.00 97.88 246 ALA A N 1
ATOM 1823 C CA . ALA A 1 246 ? 15.588 5.336 -15.865 1.00 97.88 246 ALA A CA 1
ATOM 1824 C C . ALA A 1 246 ? 16.203 6.341 -16.851 1.00 97.88 246 ALA A C 1
ATOM 1826 O O . ALA A 1 246 ? 17.263 6.074 -17.416 1.00 97.88 246 ALA A O 1
ATOM 1827 N N . LEU A 1 247 ? 15.588 7.515 -17.021 1.00 98.19 247 LEU A N 1
ATOM 1828 C CA . LEU A 1 247 ? 16.133 8.599 -17.842 1.00 98.19 247 LEU A CA 1
ATOM 1829 C C . LEU A 1 247 ? 17.441 9.150 -17.266 1.00 98.19 247 LEU A C 1
ATOM 1831 O O . LEU A 1 247 ? 18.392 9.364 -18.015 1.00 98.19 247 LEU A O 1
ATOM 1835 N N . ALA A 1 248 ? 17.531 9.304 -15.944 1.00 97.94 248 ALA A N 1
ATOM 1836 C CA . ALA A 1 248 ? 18.772 9.681 -15.272 1.00 97.94 248 ALA A CA 1
ATOM 1837 C C . ALA A 1 248 ? 19.872 8.618 -15.452 1.00 97.94 248 ALA A C 1
ATOM 1839 O O . ALA A 1 248 ? 21.025 8.962 -15.716 1.00 97.94 248 ALA A O 1
ATOM 1840 N N . GLY A 1 249 ? 19.520 7.331 -15.381 1.00 97.44 249 GLY A N 1
ATOM 1841 C CA . GLY A 1 249 ? 20.423 6.217 -15.673 1.00 97.44 249 GLY A CA 1
ATOM 1842 C C . GLY A 1 249 ? 20.931 6.235 -17.118 1.00 97.44 249 GLY A C 1
ATOM 1843 O O . GLY A 1 249 ? 22.136 6.126 -17.345 1.00 97.44 249 GLY A O 1
ATOM 1844 N N . LEU A 1 250 ? 20.039 6.462 -18.091 1.00 98.06 250 LEU A N 1
ATOM 1845 C CA . LEU A 1 250 ? 20.394 6.645 -19.505 1.00 98.06 250 LEU A CA 1
ATOM 1846 C C . LEU A 1 250 ? 21.319 7.850 -19.703 1.00 98.06 250 LEU A C 1
ATOM 1848 O O . LEU A 1 250 ? 22.312 7.743 -20.423 1.00 98.06 250 LEU A O 1
ATOM 1852 N N . ALA A 1 251 ? 21.029 8.977 -19.052 1.00 97.94 251 ALA A N 1
ATOM 1853 C CA . ALA A 1 251 ? 21.869 10.167 -19.106 1.00 97.94 251 ALA A CA 1
ATOM 1854 C C . ALA A 1 251 ? 23.275 9.881 -18.564 1.00 97.94 251 ALA A C 1
ATOM 1856 O O . ALA A 1 251 ? 24.262 10.238 -19.208 1.00 97.94 251 ALA A O 1
ATOM 1857 N N . TRP A 1 252 ? 23.371 9.176 -17.431 1.00 96.62 252 TRP A N 1
ATOM 1858 C CA . TRP A 1 252 ? 24.646 8.778 -16.839 1.00 96.62 252 TRP A CA 1
ATOM 1859 C C . TRP A 1 252 ? 25.469 7.904 -17.784 1.00 96.62 252 TRP A C 1
ATOM 1861 O O . TRP A 1 252 ? 26.617 8.236 -18.066 1.00 96.62 252 TRP A O 1
ATOM 1871 N N . ILE A 1 253 ? 24.902 6.804 -18.296 1.00 96.69 253 ILE A N 1
ATOM 1872 C CA . ILE A 1 253 ? 25.655 5.884 -19.167 1.00 96.69 253 ILE A CA 1
ATOM 1873 C C . ILE A 1 253 ? 26.009 6.513 -20.513 1.00 96.69 253 ILE A C 1
ATOM 1875 O O . ILE A 1 253 ? 26.999 6.123 -21.124 1.00 96.69 253 ILE A O 1
ATOM 1879 N N . THR A 1 254 ? 25.217 7.485 -20.971 1.00 95.75 254 THR A N 1
ATOM 1880 C CA . THR A 1 254 ? 25.532 8.277 -22.159 1.00 95.75 254 THR A CA 1
ATOM 1881 C C . THR A 1 254 ? 26.754 9.141 -21.858 1.00 95.75 254 THR A C 1
ATOM 1883 O O . THR A 1 254 ? 27.814 8.941 -22.440 1.00 95.75 254 THR A O 1
ATOM 1886 N N . TRP A 1 255 ? 26.671 10.012 -20.852 1.00 95.94 255 TRP A N 1
ATOM 1887 C CA . TRP A 1 255 ? 27.783 10.885 -20.480 1.00 95.94 255 TRP A CA 1
ATOM 1888 C C . TRP A 1 255 ? 29.085 10.123 -20.186 1.00 95.94 255 TRP A C 1
ATOM 1890 O O . TRP A 1 255 ? 30.129 10.478 -20.730 1.00 95.94 255 TRP A O 1
ATOM 1900 N N . ASP A 1 256 ? 29.028 9.068 -19.374 1.00 95.31 256 ASP A N 1
ATOM 1901 C CA . ASP A 1 256 ? 30.215 8.310 -18.971 1.00 95.31 256 ASP A CA 1
ATOM 1902 C C . ASP A 1 256 ? 30.730 7.380 -20.083 1.00 95.31 256 ASP A C 1
ATOM 1904 O O . ASP A 1 256 ? 31.935 7.252 -20.293 1.00 95.31 256 ASP A O 1
ATOM 1908 N N . GLY A 1 257 ? 29.823 6.750 -20.836 1.00 89.62 257 GLY A N 1
ATOM 1909 C CA . GLY A 1 257 ? 30.176 5.733 -21.824 1.00 89.62 257 GLY A CA 1
ATOM 1910 C C . GLY A 1 257 ? 30.686 6.288 -23.152 1.00 89.62 257 GLY A C 1
ATOM 1911 O O . GLY A 1 257 ? 31.624 5.727 -23.722 1.00 89.62 257 GLY A O 1
ATOM 1912 N N . ASN A 1 258 ? 30.074 7.356 -23.675 1.00 88.00 258 ASN A N 1
ATOM 1913 C CA . ASN A 1 258 ? 30.425 7.921 -24.986 1.00 88.00 258 ASN A CA 1
ATOM 1914 C C . ASN A 1 258 ? 30.832 9.406 -24.945 1.00 88.00 258 ASN A C 1
ATOM 1916 O O . ASN A 1 258 ? 31.290 9.930 -25.961 1.00 88.00 258 ASN A O 1
ATOM 1920 N N . GLY A 1 259 ? 30.717 10.074 -23.791 1.00 91.56 259 GLY A N 1
ATOM 1921 C CA . GLY A 1 259 ? 31.071 11.486 -23.639 1.00 91.56 259 GLY A CA 1
ATOM 1922 C C . GLY A 1 259 ? 30.063 12.462 -24.255 1.00 91.56 259 GLY A C 1
ATOM 1923 O O . GLY A 1 259 ? 30.367 13.651 -24.364 1.00 91.56 259 GLY A O 1
ATOM 1924 N N . GLU A 1 260 ? 28.878 12.006 -24.671 1.00 94.62 260 GLU A N 1
ATOM 1925 C CA . GLU A 1 260 ? 27.848 12.859 -25.272 1.00 94.62 260 GLU A CA 1
ATOM 1926 C C . GLU A 1 260 ? 27.092 13.660 -24.204 1.00 94.62 260 GLU A C 1
ATOM 1928 O O . GLU A 1 260 ? 26.008 13.295 -23.744 1.00 94.62 260 GLU A O 1
ATOM 1933 N N . VAL A 1 261 ? 27.673 14.796 -23.819 1.00 95.81 261 VAL A N 1
ATOM 1934 C CA . VAL A 1 261 ? 27.112 15.699 -22.802 1.00 95.81 261 VAL A CA 1
ATOM 1935 C C . VAL A 1 261 ? 25.737 16.240 -23.212 1.00 95.81 261 VAL A C 1
ATOM 1937 O O . VAL A 1 261 ? 24.818 16.230 -22.398 1.00 95.81 261 VAL A O 1
ATOM 1940 N N . ASP A 1 262 ? 25.565 16.671 -24.465 1.00 96.81 262 ASP A N 1
ATOM 1941 C CA . ASP A 1 262 ? 24.303 17.269 -24.929 1.00 96.81 262 ASP A CA 1
ATOM 1942 C C . ASP A 1 262 ? 23.152 16.253 -24.926 1.00 96.81 262 ASP A C 1
ATOM 1944 O O . ASP A 1 262 ? 22.036 16.567 -24.508 1.00 96.81 262 ASP A O 1
ATOM 1948 N N . THR A 1 263 ? 23.432 15.010 -25.334 1.00 95.38 263 THR A N 1
ATOM 1949 C CA . THR A 1 263 ? 22.463 13.908 -25.286 1.00 95.38 263 THR A CA 1
ATOM 1950 C C . THR A 1 263 ? 22.077 13.593 -23.840 1.00 95.38 263 THR A C 1
ATOM 1952 O O . THR A 1 263 ? 20.893 13.434 -23.541 1.00 95.38 263 THR A O 1
ATOM 1955 N N . ALA A 1 264 ? 23.053 13.550 -22.928 1.00 95.31 264 ALA A N 1
ATOM 1956 C CA . ALA A 1 264 ? 22.804 13.314 -21.510 1.00 95.31 264 ALA A CA 1
ATOM 1957 C C . ALA A 1 264 ? 21.946 14.422 -20.874 1.00 95.31 264 ALA A C 1
ATOM 1959 O O . ALA A 1 264 ? 20.987 14.119 -20.167 1.00 95.31 264 ALA A O 1
ATOM 1960 N N . ILE A 1 265 ? 22.226 15.696 -21.172 1.00 96.44 265 ILE A N 1
ATOM 1961 C CA . ILE A 1 265 ? 21.402 16.827 -20.711 1.00 96.44 265 ILE A CA 1
ATOM 1962 C C . ILE A 1 265 ? 19.978 16.708 -21.262 1.00 96.44 265 ILE A C 1
ATOM 1964 O O . ILE A 1 265 ? 19.019 16.807 -20.503 1.00 96.44 265 ILE A O 1
ATOM 1968 N N . GLY A 1 266 ? 19.825 16.403 -22.553 1.00 97.00 266 GLY A N 1
ATOM 1969 C CA . GLY A 1 266 ? 18.506 16.238 -23.167 1.00 97.00 266 GLY A CA 1
ATOM 1970 C C . GLY A 1 266 ? 17.682 15.081 -22.588 1.00 97.00 266 GLY A C 1
ATOM 1971 O O . GLY A 1 266 ? 16.455 15.107 -22.676 1.00 97.00 266 GLY A O 1
ATOM 1972 N N . LEU A 1 267 ? 18.326 14.067 -22.002 1.00 95.25 267 LEU A N 1
ATOM 1973 C CA . LEU A 1 267 ? 17.653 12.999 -21.259 1.00 95.25 267 LEU A CA 1
ATOM 1974 C C . LEU A 1 267 ? 17.215 13.463 -19.865 1.00 95.25 267 LEU A C 1
ATOM 1976 O O . LEU A 1 267 ? 16.108 13.130 -19.450 1.00 95.25 267 LEU A O 1
ATOM 1980 N N . LEU A 1 268 ? 18.037 14.260 -19.176 1.00 95.12 268 LEU A N 1
ATOM 1981 C CA . LEU A 1 268 ? 17.693 14.843 -17.875 1.00 95.12 268 LEU A CA 1
ATOM 1982 C C . LEU A 1 268 ? 16.562 15.870 -17.976 1.00 95.12 268 LEU A C 1
ATOM 1984 O O . LEU A 1 268 ? 15.721 15.914 -17.091 1.00 95.12 268 LEU A O 1
ATOM 1988 N N . ASP A 1 269 ? 16.483 16.633 -19.066 1.00 96.25 269 ASP A N 1
ATOM 1989 C CA . ASP A 1 269 ? 15.382 17.580 -19.298 1.00 96.25 269 ASP A CA 1
ATOM 1990 C C . ASP A 1 269 ? 14.019 16.886 -19.492 1.00 96.25 269 ASP A C 1
ATOM 1992 O O . ASP A 1 269 ? 12.970 17.517 -19.359 1.00 96.25 269 ASP A O 1
ATOM 1996 N N . ARG A 1 270 ? 14.020 15.594 -19.850 1.00 91.81 270 ARG A N 1
ATOM 1997 C CA . ARG A 1 270 ? 12.802 14.774 -19.988 1.00 91.81 270 ARG A CA 1
ATOM 1998 C C . ARG A 1 270 ? 12.411 14.057 -18.696 1.00 91.81 270 ARG A C 1
ATOM 2000 O O . ARG A 1 270 ? 11.314 13.499 -18.657 1.00 91.81 270 ARG A O 1
ATOM 2007 N N . ALA A 1 271 ? 13.317 14.000 -17.722 1.00 86.62 271 ALA A N 1
ATOM 2008 C CA . ALA A 1 271 ? 13.137 13.322 -16.443 1.00 86.62 271 ALA A CA 1
ATOM 2009 C C . ALA A 1 271 ? 12.376 14.232 -15.468 1.00 86.62 271 ALA A C 1
ATOM 2011 O O . ALA A 1 271 ? 11.436 13.724 -14.821 1.00 86.62 271 ALA A O 1
#

Solvent-accessible surface area (backbone atoms only — not comparable to full-atom values): 15334 Å² total; per-residue (Å²): 132,58,71,65,61,55,51,53,52,50,51,52,51,51,52,50,50,52,51,52,52,55,52,60,60,74,67,58,76,48,71,65,52,48,45,52,50,53,26,63,42,30,35,29,88,92,45,97,82,37,29,24,67,78,41,89,48,71,68,20,50,55,52,52,52,53,46,47,51,42,48,74,73,66,53,51,74,65,58,55,50,52,53,49,30,72,75,70,36,75,83,28,40,72,67,76,72,87,41,80,73,53,44,51,65,68,44,46,62,58,53,52,50,54,52,52,51,51,52,54,53,53,54,68,75,56,68,76,78,86,81,85,76,95,73,86,87,68,80,57,67,68,60,54,50,52,52,48,51,52,51,51,50,52,52,51,51,49,51,52,52,50,51,53,54,51,48,56,50,49,57,64,52,43,73,60,67,74,56,81,75,70,63,69,88,75,59,48,70,68,57,53,49,51,53,48,64,76,39,67,89,44,64,80,42,40,65,59,32,43,55,54,18,50,52,26,46,76,73,66,38,48,82,69,11,48,65,30,21,50,54,27,48,69,38,84,69,40,53,68,71,54,26,27,51,18,24,45,50,50,16,48,50,35,34,74,70,74,61,42,54,69,61,17,50,60,30,49,78,72,74

Secondary structure (DSSP, 8-state):
--HHHHHHHHHHHHHHHHHHHHHHHHTS--HHHHHHHHHHHBBPTTSSS-BTTT--SHHHHHHHHHHHHHHHTT--HHHHHHHHHHHH-GGGBSS----HHHHHHHHHHHHHHHHHHHHHHHHHH-PPP---S-S--PPPHHHHHHHHHHHHHHHHHHHHHHHHHHHHHHHHHHTTTTS----GGGS-HHHHHHHHHHTTT-GGGHHHHHHHHHHHHHTT-HHHHHHHHHHHHH-SSS-HHHHHHHHHHHHHHHHHHH--HHHHHHHHTT-

Radius of gyration: 34.5 Å; Cα contacts (8 Å, |Δi|>4): 177; chains: 1; bounding box: 101×34×100 Å

Nearest PDB structures (foldseek):
  2hl7-assembly1_A  TM=8.246E-01  e=2.948E-03  Pseudomonas aeruginosa
  4hoq-assembly1_A  TM=5.777E-01  e=1.046E-01  Homo sapiens
  3zgq-assembly1_A  TM=5.818E-01  e=2.049E-01  Homo sapiens
  4j0u-assembly1_A  TM=5.782E-01  e=6.070E-01  Homo sapiens
  4hot-assembly1_A  TM=5.700E-01  e=7.089E-01  Homo sapiens

pLDDT: mean 83.39, std 13.61, range [47.72, 98.19]

Mean predicted aligned error: 18.47 Å

Foldseek 3Di:
DDPVVVVVVVVVVVVVVVVVVVVVVVPDDDLVSLLVVLQQFFAQLPDDGHGLVPDPDPSSVVLSVVSSVCSVVVHDSVRSVVVCCVVRNQVGTNDRDCDPVVVCVVCVVVVVVVVVVVVVVVCVVCDDDPDPDDDDDDPDPVVVVVVVVVVVVVVVVVVVVVVVVVVVVVVVVCVVVPPPPPDVVPQDLVNLVVVCVVCVVPLVCLVSLLVSLVVCVVVVNNVRNLVSLVSNLPDPSHDPVSNLSSLQSVLVCCCVVVVPNVSSVVSNVVD